Protein AF-A0A2S9IZY3-F1 (afdb_monomer_lite)

pLDDT: mean 89.62, std 10.2, range [42.38, 98.56]

Organism: NCBI:txid2100533

Secondary structure (DSSP, 8-state):
--EEEEEEEE-TTS-EEEEEEE---EESSSEETT---EEE-SSTTEEEEEEE-HHHHHHHHHHHHHHHHT-HHHHSTTS-HHHHHHHHHHHHHHHHHT----TTS-HHHHH--EEEEEEEEETTTTEEEEEEEEEETTTTEEEEEEPP-SSS-EEEEES-HHHHHHHHHHHHHHTT-TTS-SBSSHHHHHHHHHHHSTT-TTS-SSPEEEEEETTTEEEEEEEEESSTTSEEEETTEE--STT--SSEEE-TTT-PEET----SB-S---HHHHGGGHHHHHHHEETTTTEEPS---HHHHHHHHHHHHHHHHHHHHHHHHHHHHHHT--

Structure (mmCIF, N/CA/C/O backbone):
data_AF-A0A2S9IZY3-F1
#
_entry.id   AF-A0A2S9IZY3-F1
#
loop_
_atom_site.group_PDB
_atom_site.id
_atom_site.type_symbol
_atom_site.label_atom_id
_atom_site.label_alt_id
_atom_site.label_comp_id
_atom_site.label_asym_id
_atom_site.label_entity_id
_atom_site.label_seq_id
_atom_site.pdbx_PDB_ins_code
_atom_site.Cartn_x
_atom_site.Cartn_y
_atom_site.Cartn_z
_atom_site.occupancy
_atom_site.B_iso_or_equiv
_atom_site.auth_seq_id
_atom_site.auth_comp_id
_atom_site.auth_asym_id
_atom_site.auth_atom_id
_atom_site.pdbx_PDB_model_num
ATOM 1 N N . MET A 1 1 ? -1.214 -7.430 -15.611 1.00 64.62 1 MET A N 1
ATOM 2 C CA . MET A 1 1 ? -0.832 -6.076 -15.199 1.00 64.62 1 MET A CA 1
ATOM 3 C C . MET A 1 1 ? -1.760 -5.690 -14.048 1.00 64.62 1 MET A C 1
ATOM 5 O O . MET A 1 1 ? -2.218 -6.626 -13.407 1.00 64.62 1 MET A O 1
ATOM 9 N N . THR A 1 2 ? -1.856 -4.433 -13.620 1.00 86.00 2 THR A N 1
ATOM 10 C CA . THR A 1 2 ? -2.252 -4.088 -12.239 1.00 86.00 2 THR A CA 1
ATOM 11 C C . THR A 1 2 ? -2.799 -2.678 -12.144 1.00 86.00 2 THR A C 1
ATOM 13 O O . THR A 1 2 ? -2.474 -1.870 -13.001 1.00 86.00 2 THR A O 1
ATOM 16 N N . LEU A 1 3 ? -3.485 -2.346 -11.052 1.00 95.44 3 LEU A N 1
ATOM 17 C CA . LEU A 1 3 ? -3.639 -0.959 -10.622 1.00 95.44 3 LEU A CA 1
ATOM 18 C C . LEU A 1 3 ? -3.136 -0.793 -9.185 1.00 95.44 3 LEU A C 1
ATOM 20 O O . LEU A 1 3 ? -3.599 -1.469 -8.262 1.00 95.44 3 LEU A O 1
ATOM 24 N N . CYS A 1 4 ? -2.186 0.121 -8.989 1.00 97.19 4 CYS A N 1
ATOM 25 C CA . CYS A 1 4 ? -1.776 0.572 -7.661 1.00 97.19 4 CYS A CA 1
ATOM 26 C C . CYS A 1 4 ? -2.113 2.045 -7.485 1.00 97.19 4 CYS A C 1
ATOM 28 O O . CYS A 1 4 ? -2.022 2.837 -8.423 1.00 97.19 4 CYS A O 1
ATOM 30 N N . THR A 1 5 ? -2.427 2.422 -6.254 1.00 97.50 5 THR A N 1
ATOM 31 C CA . THR A 1 5 ? -2.714 3.801 -5.887 1.00 97.50 5 THR A CA 1
ATOM 32 C C . THR A 1 5 ? -2.085 4.161 -4.551 1.00 97.50 5 THR A C 1
ATOM 34 O O . THR A 1 5 ? -1.984 3.319 -3.654 1.00 97.50 5 THR A O 1
ATOM 37 N N . ALA A 1 6 ? -1.675 5.420 -4.417 1.00 97.12 6 ALA A N 1
ATOM 38 C CA . ALA A 1 6 ? -1.342 6.012 -3.133 1.00 97.12 6 ALA A CA 1
ATOM 39 C C . ALA A 1 6 ? -1.929 7.413 -3.010 1.00 97.12 6 ALA A C 1
ATOM 41 O O . ALA A 1 6 ? -1.975 8.160 -3.986 1.00 97.12 6 ALA A O 1
ATOM 42 N N . TRP A 1 7 ? -2.361 7.780 -1.808 1.00 95.19 7 TRP A N 1
ATOM 43 C CA . TRP A 1 7 ? -2.950 9.087 -1.531 1.00 95.19 7 TRP A CA 1
ATOM 44 C C . TRP A 1 7 ? -2.782 9.477 -0.065 1.00 95.19 7 TRP A C 1
ATOM 46 O O . TRP A 1 7 ? -2.558 8.626 0.798 1.00 95.19 7 TRP A O 1
ATOM 56 N N . ILE A 1 8 ? -2.899 10.772 0.221 1.00 92.44 8 ILE A N 1
ATOM 57 C CA . ILE A 1 8 ? -2.952 11.272 1.598 1.00 92.44 8 ILE A CA 1
ATOM 58 C C . ILE A 1 8 ? -4.411 11.520 1.956 1.00 92.44 8 ILE A C 1
ATOM 60 O O . ILE A 1 8 ? -5.141 12.190 1.220 1.00 92.44 8 ILE A O 1
ATOM 64 N N . ARG A 1 9 ? -4.816 11.009 3.117 1.00 89.88 9 ARG A N 1
ATOM 65 C CA . ARG A 1 9 ? -6.118 11.295 3.721 1.00 89.88 9 ARG A CA 1
ATOM 66 C C . ARG A 1 9 ? -5.962 11.866 5.118 1.00 89.88 9 ARG A C 1
ATOM 68 O O . ARG A 1 9 ? -4.929 11.688 5.758 1.00 89.88 9 ARG A O 1
ATOM 75 N N . LYS A 1 10 ? -7.032 12.481 5.619 1.00 86.38 10 LYS A N 1
ATOM 76 C CA . LYS A 1 10 ? -7.181 12.780 7.046 1.00 86.38 10 LYS A CA 1
ATOM 77 C C . LYS A 1 10 ? -7.915 11.640 7.740 1.00 86.38 10 LYS A C 1
ATOM 79 O O . LYS A 1 10 ? -8.943 11.160 7.261 1.00 86.38 10 LYS A O 1
ATOM 84 N N . ASN A 1 11 ? -7.388 11.188 8.869 1.00 81.88 11 ASN A N 1
ATOM 85 C CA . ASN A 1 11 ? -8.095 10.247 9.730 1.00 81.88 11 ASN A CA 1
ATOM 86 C C . ASN A 1 11 ? -9.148 10.971 10.592 1.00 81.88 11 ASN A C 1
ATOM 88 O O . ASN A 1 11 ? -9.257 12.198 10.578 1.00 81.88 11 ASN A O 1
ATOM 92 N N . ASN A 1 12 ? -9.905 10.212 11.388 1.00 72.44 12 ASN A N 1
ATOM 93 C CA . ASN A 1 12 ? -10.979 10.748 12.240 1.00 72.44 12 ASN A CA 1
ATOM 94 C C . ASN A 1 12 ? -10.490 11.742 13.313 1.00 72.44 12 ASN A C 1
ATOM 96 O O . ASN A 1 12 ? -11.300 12.440 13.916 1.00 72.44 12 ASN A O 1
ATOM 100 N N . TYR A 1 13 ? -9.178 11.817 13.551 1.00 75.06 13 TYR A N 1
ATOM 101 C CA . TYR A 1 13 ? -8.542 12.761 14.470 1.00 75.06 13 TYR A CA 1
ATOM 102 C C . TYR A 1 13 ? -7.950 13.985 13.745 1.00 75.06 13 TYR A C 1
ATOM 104 O O . TYR A 1 13 ? -7.278 14.803 14.368 1.00 75.06 13 TYR A O 1
ATOM 112 N N . GLY A 1 14 ? -8.172 14.115 12.432 1.00 78.38 14 GLY A N 1
ATOM 113 C CA . GLY A 1 14 ? -7.669 15.215 11.605 1.00 78.38 14 GLY A CA 1
ATOM 114 C C . GLY A 1 14 ? -6.183 15.120 11.242 1.00 78.38 14 GLY A C 1
ATOM 115 O O . GLY A 1 14 ? -5.653 16.054 10.631 1.00 78.38 14 GLY A O 1
ATOM 116 N N . LEU A 1 15 ? -5.522 14.012 11.600 1.00 85.69 15 LEU A N 1
ATOM 117 C CA . LEU A 1 15 ? -4.121 13.749 11.280 1.00 85.69 15 LEU A CA 1
ATOM 118 C C . LEU A 1 15 ? -4.003 13.142 9.886 1.00 85.69 15 LEU A C 1
ATOM 120 O O . LEU A 1 15 ? -4.829 12.314 9.494 1.00 85.69 15 LEU A O 1
ATOM 124 N N . ASP A 1 16 ? -2.960 13.541 9.170 1.00 89.81 16 ASP A N 1
ATOM 125 C CA . ASP A 1 16 ? -2.678 13.005 7.846 1.00 89.81 16 ASP A CA 1
ATOM 126 C C . ASP A 1 16 ? -2.123 11.580 7.964 1.00 89.81 16 ASP A C 1
ATOM 128 O O . ASP A 1 16 ? -1.301 11.293 8.834 1.00 89.81 16 ASP A O 1
ATOM 132 N N . GLU A 1 17 ? -2.547 10.698 7.067 1.00 93.19 17 GLU A N 1
ATOM 133 C CA . GLU A 1 17 ? -1.972 9.368 6.862 1.00 93.19 17 GLU A CA 1
ATOM 134 C C . GLU A 1 17 ? -1.789 9.123 5.360 1.00 93.19 17 GLU A C 1
ATOM 136 O O . GLU A 1 17 ? -2.623 9.528 4.544 1.00 93.19 17 GLU A O 1
ATOM 141 N N . LEU A 1 18 ? -0.686 8.472 4.994 1.00 95.44 18 LEU A N 1
ATOM 142 C CA . LEU A 1 18 ? -0.406 8.060 3.619 1.00 95.44 18 LEU A CA 1
ATOM 143 C C . LEU A 1 18 ? -0.901 6.630 3.424 1.00 95.44 18 LEU A C 1
ATOM 145 O O . LEU A 1 18 ? -0.508 5.737 4.167 1.00 95.44 18 LEU A O 1
ATOM 149 N N . VAL A 1 19 ? -1.752 6.407 2.432 1.00 97.19 19 VAL A N 1
ATOM 150 C CA . VAL A 1 19 ? -2.361 5.105 2.149 1.00 97.19 19 VAL A CA 1
ATOM 151 C C . VAL A 1 19 ? -1.827 4.568 0.831 1.00 97.19 19 VAL A C 1
ATOM 153 O O . VAL A 1 19 ? -1.667 5.331 -0.116 1.00 97.19 19 VAL A O 1
ATOM 156 N N . PHE A 1 20 ? -1.568 3.264 0.778 1.00 98.25 20 PHE A N 1
ATOM 157 C CA . PHE A 1 20 ? -1.235 2.511 -0.429 1.00 98.25 20 PHE A CA 1
ATOM 158 C C . PHE A 1 20 ? -2.233 1.374 -0.610 1.00 98.25 20 PHE A C 1
ATOM 160 O O . PHE A 1 20 ? -2.454 0.606 0.329 1.00 98.25 20 PHE A O 1
ATOM 167 N N . ALA A 1 21 ? -2.770 1.225 -1.819 1.00 98.25 21 ALA A N 1
ATOM 168 C CA . ALA A 1 21 ? -3.620 0.101 -2.187 1.00 98.25 21 ALA A CA 1
ATOM 169 C C . ALA A 1 21 ? -3.252 -0.471 -3.561 1.00 98.25 21 ALA A C 1
ATOM 171 O O . ALA A 1 21 ? -2.809 0.254 -4.451 1.00 98.25 21 ALA A O 1
ATOM 172 N N . THR A 1 22 ? -3.431 -1.778 -3.737 1.00 97.81 22 THR A N 1
ATOM 173 C CA . THR A 1 22 ? -3.212 -2.472 -5.015 1.00 97.81 22 THR A CA 1
ATOM 174 C C . THR A 1 22 ? -4.075 -3.725 -5.108 1.00 97.81 22 THR A C 1
ATOM 176 O O . THR A 1 22 ? -4.421 -4.320 -4.085 1.00 97.81 22 THR A O 1
ATOM 179 N N . ASP A 1 23 ? -4.438 -4.119 -6.325 1.00 96.25 23 ASP A N 1
ATOM 180 C CA . ASP A 1 23 ? -5.032 -5.426 -6.602 1.00 96.25 23 ASP A CA 1
ATOM 181 C C . ASP A 1 23 ? -4.017 -6.573 -6.346 1.00 96.25 23 ASP A C 1
ATOM 183 O O . ASP A 1 23 ? -2.843 -6.345 -6.039 1.00 96.25 23 ASP A O 1
ATOM 187 N N . SER A 1 24 ? -4.423 -7.839 -6.452 1.00 95.31 24 SER A N 1
ATOM 188 C CA . SER A 1 24 ? -3.529 -8.986 -6.191 1.00 95.31 24 SER A CA 1
ATOM 189 C C . SER A 1 24 ? -3.372 -9.959 -7.353 1.00 95.31 24 SER A C 1
ATOM 191 O O . SER A 1 24 ? -2.718 -10.991 -7.199 1.00 95.31 24 SER A O 1
ATOM 193 N N . CYS A 1 25 ? -3.915 -9.660 -8.531 1.00 93.25 25 CYS A N 1
ATOM 194 C CA . CYS A 1 25 ? -3.872 -10.572 -9.668 1.00 93.25 25 CYS A CA 1
ATOM 195 C C . CYS A 1 25 ? -2.569 -10.471 -10.467 1.00 93.25 25 CYS A C 1
ATOM 197 O O . CYS A 1 25 ? -2.318 -9.489 -11.157 1.00 93.25 25 CYS A O 1
ATOM 199 N N . LEU A 1 26 ? -1.729 -11.499 -10.441 1.00 90.19 26 LEU A N 1
ATOM 200 C CA . LEU A 1 26 ? -0.641 -11.627 -11.411 1.00 90.19 26 LEU A CA 1
ATOM 201 C C . LEU A 1 26 ? -1.199 -12.250 -12.685 1.00 90.19 26 LEU A C 1
ATOM 203 O O . LEU A 1 26 ? -1.890 -13.266 -12.626 1.00 90.19 26 LEU A O 1
ATOM 207 N N . SER A 1 27 ? -0.883 -11.650 -13.828 1.00 82.44 27 SER A N 1
ATOM 208 C CA . SER A 1 27 ? -1.279 -12.159 -15.138 1.00 82.44 27 SER A CA 1
ATOM 209 C C . SER A 1 27 ? -0.078 -12.191 -16.080 1.00 82.44 27 SER A C 1
ATOM 211 O O . SER A 1 27 ? 0.672 -11.218 -16.129 1.00 82.44 27 SER A O 1
ATOM 213 N N . GLY A 1 28 ? 0.083 -13.262 -16.855 1.00 73.69 28 GLY A N 1
ATOM 214 C CA . GLY A 1 28 ? 1.222 -13.414 -17.773 1.00 73.69 28 GLY A CA 1
ATOM 215 C C . GLY A 1 28 ? 1.238 -14.766 -18.481 1.00 73.69 28 GLY A C 1
ATOM 216 O O . GLY A 1 28 ? 2.192 -15.520 -18.348 1.00 73.69 28 GLY A O 1
ATOM 217 N N . GLY A 1 29 ? 0.138 -15.111 -19.159 1.00 77.94 29 GLY A N 1
ATOM 218 C CA . GLY A 1 29 ? -0.123 -16.453 -19.710 1.00 77.94 29 GLY A CA 1
ATOM 219 C C . GLY A 1 29 ? -0.949 -17.347 -18.777 1.00 77.94 29 GLY A C 1
ATOM 220 O O . GLY A 1 29 ? -1.693 -18.207 -19.238 1.00 77.94 29 GLY A O 1
ATOM 221 N N . GLU A 1 30 ? -0.908 -17.066 -17.477 1.00 83.44 30 GLU A N 1
ATOM 222 C CA . GLU A 1 30 ? -1.786 -17.616 -16.440 1.00 83.44 30 GLU A CA 1
ATOM 223 C C . GLU A 1 30 ? -2.332 -16.491 -15.548 1.00 83.44 30 GLU A C 1
ATOM 225 O O . GLU A 1 30 ? -1.918 -15.337 -15.696 1.00 83.44 30 GLU A O 1
ATOM 230 N N . ARG A 1 31 ? -3.279 -16.803 -14.650 1.00 86.88 31 ARG A N 1
ATOM 231 C CA . ARG A 1 31 ? -3.844 -15.844 -13.685 1.00 86.88 31 ARG A CA 1
ATOM 232 C C . ARG A 1 31 ? -3.694 -16.366 -12.263 1.00 86.88 31 ARG A C 1
ATOM 234 O O . ARG A 1 31 ? -4.134 -17.471 -11.954 1.00 86.88 31 ARG A O 1
ATOM 241 N N . TRP A 1 32 ? -3.121 -15.540 -11.395 1.00 88.69 32 TRP A N 1
ATOM 242 C CA . TRP A 1 32 ? -2.963 -15.836 -9.978 1.00 88.69 32 TRP A CA 1
ATOM 243 C C . TRP A 1 32 ? -3.494 -14.685 -9.128 1.00 88.69 32 TRP A C 1
ATOM 245 O O . TRP A 1 32 ? -2.852 -13.650 -9.001 1.00 88.69 32 TRP A O 1
ATOM 255 N N . HIS A 1 33 ? -4.644 -14.889 -8.486 1.00 88.25 33 HIS A N 1
ATOM 256 C CA . HIS A 1 33 ? -5.354 -13.865 -7.706 1.00 88.25 33 HIS A CA 1
ATOM 257 C C . HIS A 1 33 ? -4.732 -13.537 -6.333 1.00 88.25 33 HIS A C 1
ATOM 259 O O . HIS A 1 33 ? -5.380 -12.896 -5.512 1.00 88.25 33 HIS A O 1
ATOM 265 N N . SER A 1 34 ? -3.502 -13.973 -6.049 1.00 89.38 34 SER A N 1
ATOM 266 C CA . SER A 1 34 ? -2.889 -13.857 -4.714 1.00 89.38 34 SER A CA 1
ATOM 267 C C . SER A 1 34 ? -1.410 -13.460 -4.737 1.00 89.38 34 SER A C 1
ATOM 269 O O . SER A 1 34 ? -0.629 -13.861 -3.867 1.00 89.38 34 SER A O 1
ATOM 271 N N . GLY A 1 35 ? -1.009 -12.688 -5.745 1.00 92.06 35 GLY A N 1
ATOM 272 C CA . GLY A 1 35 ? 0.332 -12.128 -5.839 1.00 92.06 35 GLY A CA 1
ATOM 273 C C . GLY A 1 35 ? 0.496 -10.865 -5.012 1.00 92.06 35 GLY A C 1
ATOM 274 O O . GLY A 1 35 ? -0.271 -9.917 -5.147 1.00 92.06 35 GLY A O 1
ATOM 275 N N . VAL A 1 36 ? 1.543 -10.833 -4.192 1.00 94.88 36 VAL A N 1
ATOM 276 C CA . VAL A 1 36 ? 1.887 -9.662 -3.378 1.00 94.88 36 VAL A CA 1
ATOM 277 C C . VAL A 1 36 ? 2.512 -8.591 -4.266 1.00 94.88 36 VAL A C 1
ATOM 279 O O . VAL A 1 36 ? 3.444 -8.892 -5.012 1.00 94.88 36 VAL A O 1
ATOM 282 N N . LYS A 1 37 ? 2.009 -7.360 -4.181 1.00 96.00 37 LYS A N 1
ATOM 283 C CA . LYS A 1 37 ? 2.473 -6.213 -4.980 1.00 96.00 37 LYS A CA 1
ATOM 284 C C . LYS A 1 37 ? 2.794 -4.987 -4.134 1.00 96.00 37 LYS A C 1
ATOM 286 O O . LYS A 1 37 ? 3.437 -4.073 -4.636 1.00 96.00 37 LYS A O 1
ATOM 291 N N . LEU A 1 38 ? 2.390 -4.985 -2.862 1.00 97.75 38 LEU A N 1
ATOM 292 C CA . LEU A 1 38 ? 2.691 -3.953 -1.874 1.00 97.75 38 LEU A CA 1
ATOM 293 C C . LEU A 1 38 ? 3.644 -4.506 -0.813 1.00 97.75 38 LEU A C 1
ATOM 295 O O . LEU A 1 38 ? 3.384 -5.559 -0.229 1.00 97.75 38 LEU A O 1
ATOM 299 N N . PHE A 1 39 ? 4.731 -3.786 -0.554 1.00 97.56 39 PHE A N 1
ATOM 300 C CA . PHE A 1 39 ? 5.816 -4.232 0.311 1.00 97.56 39 PHE A CA 1
ATOM 301 C C . PHE A 1 39 ? 6.163 -3.184 1.358 1.00 97.56 39 PHE A C 1
ATOM 303 O O . PHE A 1 39 ? 6.315 -1.998 1.055 1.00 97.56 39 PHE A O 1
ATOM 310 N N . GLU A 1 40 ? 6.361 -3.667 2.581 1.00 94.69 40 GLU A N 1
ATOM 311 C CA . GLU A 1 40 ? 7.173 -2.976 3.572 1.00 94.69 40 GLU A CA 1
ATOM 312 C C . GLU A 1 40 ? 8.642 -3.225 3.236 1.00 94.69 40 GLU A C 1
ATOM 314 O O . GLU A 1 40 ? 9.042 -4.361 2.955 1.00 94.69 40 GLU A O 1
ATOM 319 N N . LEU A 1 41 ? 9.456 -2.174 3.269 1.00 95.31 41 LEU A N 1
ATOM 320 C CA . LEU A 1 41 ? 10.903 -2.351 3.261 1.00 95.31 41 LEU A CA 1
ATOM 321 C C . LEU A 1 41 ? 11.361 -2.792 4.667 1.00 95.31 41 LEU A C 1
ATOM 323 O O . LEU A 1 41 ? 10.585 -2.724 5.616 1.00 95.31 41 LEU A O 1
ATOM 327 N N . PRO A 1 42 ? 12.612 -3.242 4.865 1.00 94.94 42 PRO A N 1
ATOM 328 C CA . PRO A 1 42 ? 13.176 -3.515 6.198 1.00 94.94 42 PRO A CA 1
ATOM 329 C C . PRO A 1 42 ? 13.378 -2.266 7.082 1.00 94.94 42 PRO A C 1
ATOM 331 O O . PRO A 1 42 ? 14.365 -2.153 7.800 1.00 94.94 42 PRO A O 1
ATOM 334 N N . ARG A 1 43 ? 12.436 -1.326 7.010 1.00 91.50 43 ARG A N 1
ATOM 335 C CA . ARG A 1 43 ? 12.280 -0.079 7.751 1.00 91.50 43 ARG A CA 1
ATOM 336 C C . ARG A 1 43 ? 10.788 0.273 7.727 1.00 91.50 43 ARG A C 1
ATOM 338 O O . ARG A 1 43 ? 10.104 -0.000 6.746 1.00 91.50 43 ARG A O 1
ATOM 345 N N . ARG A 1 44 ? 10.266 0.845 8.811 1.00 88.25 44 ARG A N 1
ATOM 346 C CA . ARG A 1 44 ? 8.809 0.961 9.023 1.00 88.25 44 ARG A CA 1
ATOM 347 C C . ARG A 1 44 ? 8.181 2.248 8.498 1.00 88.25 44 ARG A C 1
ATOM 349 O O . ARG A 1 44 ? 6.987 2.436 8.660 1.00 88.25 44 ARG A O 1
ATOM 356 N N . ASP A 1 45 ? 8.947 3.154 7.918 1.00 93.00 45 ASP A N 1
ATOM 357 C CA . ASP A 1 45 ? 8.510 4.513 7.578 1.00 93.00 45 ASP A CA 1
ATOM 358 C C . ASP A 1 45 ? 8.259 4.736 6.083 1.00 93.00 45 ASP A C 1
ATOM 360 O O . ASP A 1 45 ? 7.946 5.856 5.667 1.00 93.00 45 ASP A O 1
ATOM 364 N N . CYS A 1 46 ? 8.355 3.677 5.277 1.00 95.62 46 CYS A N 1
ATOM 365 C CA . CYS A 1 46 ? 8.089 3.724 3.848 1.00 95.62 46 CYS A CA 1
ATOM 366 C C . CYS A 1 46 ? 7.496 2.417 3.307 1.00 95.62 46 CYS A C 1
ATOM 368 O O . CYS A 1 46 ? 7.609 1.343 3.900 1.00 95.62 46 CYS A O 1
ATOM 370 N N . LEU A 1 47 ? 6.849 2.540 2.154 1.00 97.88 47 LEU A N 1
ATOM 371 C CA . LEU A 1 47 ? 6.225 1.462 1.404 1.00 97.88 47 LEU A CA 1
ATOM 372 C C . LEU A 1 47 ? 6.643 1.562 -0.063 1.00 97.88 47 LEU A C 1
ATOM 374 O O . LEU A 1 47 ? 6.920 2.651 -0.576 1.00 97.88 47 LEU A O 1
ATOM 378 N N . ILE A 1 48 ? 6.654 0.418 -0.744 1.00 98.44 48 ILE A N 1
ATOM 379 C CA . ILE A 1 48 ? 6.820 0.348 -2.194 1.00 98.44 48 ILE A CA 1
ATOM 380 C C . ILE A 1 48 ? 5.796 -0.613 -2.794 1.00 98.44 48 ILE A C 1
ATOM 382 O O . ILE A 1 48 ? 5.557 -1.697 -2.260 1.00 98.44 48 ILE A O 1
ATOM 386 N N . CYS A 1 49 ? 5.200 -0.236 -3.918 1.00 98.06 49 CYS A N 1
ATOM 387 C CA . CYS A 1 49 ? 4.443 -1.147 -4.766 1.00 98.06 49 CYS A CA 1
ATOM 388 C C . CYS A 1 49 ? 4.883 -1.036 -6.225 1.00 98.06 49 CYS A C 1
ATOM 390 O O . CYS A 1 49 ? 5.645 -0.136 -6.586 1.00 98.06 49 CYS A O 1
ATOM 392 N N . PHE A 1 50 ? 4.448 -1.979 -7.057 1.00 97.50 50 PHE A N 1
ATOM 393 C CA . PHE A 1 50 ? 4.842 -2.038 -8.462 1.00 97.50 50 PHE A CA 1
ATOM 394 C C . PHE A 1 50 ? 3.669 -2.348 -9.383 1.00 97.50 50 PHE A C 1
ATOM 396 O O . PHE A 1 50 ? 2.705 -2.987 -8.967 1.00 97.50 50 PHE A O 1
ATOM 403 N N . ALA A 1 51 ? 3.811 -1.957 -10.646 1.00 95.69 51 ALA A N 1
ATOM 404 C CA . ALA A 1 51 ? 2.966 -2.359 -11.760 1.00 95.69 51 ALA A CA 1
ATOM 405 C C . ALA A 1 51 ? 3.842 -2.790 -12.948 1.00 95.69 51 ALA A C 1
ATOM 407 O O . ALA A 1 51 ? 4.952 -2.285 -13.100 1.00 95.69 51 ALA A O 1
ATOM 408 N N . GLY A 1 52 ? 3.359 -3.725 -13.770 1.00 92.88 52 GLY A N 1
ATOM 409 C CA . GLY A 1 52 ? 4.076 -4.229 -14.952 1.00 92.88 52 GLY A CA 1
ATOM 410 C C . GLY A 1 52 ? 4.670 -5.631 -14.786 1.00 92.88 52 GLY A C 1
ATOM 411 O O . GLY A 1 52 ? 4.115 -6.475 -14.073 1.00 92.88 52 GLY A O 1
ATOM 412 N N . GLU A 1 53 ? 5.773 -5.902 -15.486 1.00 91.81 53 GLU A N 1
ATOM 413 C CA . GLU A 1 53 ? 6.363 -7.241 -15.603 1.00 91.81 53 GLU A CA 1
ATOM 414 C C . GLU A 1 53 ? 6.940 -7.815 -14.296 1.00 91.81 53 GLU A C 1
ATOM 416 O O . GLU A 1 53 ? 7.967 -7.382 -13.766 1.00 91.81 53 GLU A O 1
ATOM 421 N N . THR A 1 54 ? 6.333 -8.903 -13.818 1.00 92.00 54 THR A N 1
ATOM 422 C CA . THR A 1 54 ? 6.716 -9.592 -12.572 1.00 92.00 54 THR A CA 1
ATOM 423 C C . THR A 1 54 ? 8.096 -10.249 -12.633 1.00 92.00 54 THR A C 1
ATOM 425 O O . THR A 1 54 ? 8.778 -10.365 -11.613 1.00 92.00 54 THR A O 1
ATOM 428 N N . THR A 1 55 ? 8.538 -10.641 -13.829 1.00 90.56 55 THR A N 1
ATOM 429 C CA . THR A 1 55 ? 9.875 -11.194 -14.114 1.00 90.56 55 THR A CA 1
ATOM 430 C C . THR A 1 55 ? 11.000 -10.201 -13.811 1.00 90.56 55 THR A C 1
ATOM 432 O O . THR A 1 55 ? 12.160 -10.604 -13.693 1.00 90.56 55 THR A O 1
ATOM 435 N N . ARG A 1 56 ? 10.674 -8.909 -13.681 1.00 93.12 56 ARG A N 1
ATOM 436 C CA . ARG A 1 56 ? 11.610 -7.820 -13.385 1.00 93.12 56 ARG A CA 1
ATOM 437 C C . ARG A 1 56 ? 11.355 -7.216 -12.020 1.00 93.12 56 ARG A C 1
ATOM 439 O O . ARG A 1 56 ? 12.285 -7.096 -11.222 1.00 93.12 56 ARG A O 1
ATOM 446 N N . THR A 1 57 ? 10.102 -6.897 -11.714 1.00 95.38 57 THR A N 1
ATOM 447 C CA . THR A 1 57 ? 9.759 -6.174 -10.487 1.00 95.38 57 THR A CA 1
ATOM 448 C C . THR A 1 57 ? 10.069 -6.973 -9.223 1.00 95.38 57 THR A C 1
ATOM 450 O O . THR A 1 57 ? 10.646 -6.414 -8.290 1.00 95.38 57 THR A O 1
ATOM 453 N N . TYR A 1 58 ? 9.786 -8.283 -9.189 1.00 95.50 58 TYR A N 1
ATOM 454 C CA . TYR A 1 58 ? 10.099 -9.115 -8.021 1.00 95.50 58 TYR A CA 1
ATOM 455 C C . TYR A 1 58 ? 11.609 -9.221 -7.756 1.00 95.50 58 TYR A C 1
ATOM 457 O O . TYR A 1 58 ? 12.011 -8.931 -6.628 1.00 95.50 58 TYR A O 1
ATOM 465 N N . PRO A 1 59 ? 12.476 -9.577 -8.731 1.00 96.69 59 PRO A N 1
ATOM 466 C CA . PRO A 1 59 ? 13.923 -9.548 -8.518 1.00 96.69 59 PRO A CA 1
ATOM 467 C C . PRO A 1 59 ? 14.450 -8.199 -8.023 1.00 96.69 59 PRO A C 1
ATOM 469 O O . PRO A 1 59 ? 15.283 -8.177 -7.116 1.00 96.69 59 PRO A O 1
ATOM 472 N N . LEU A 1 60 ? 13.961 -7.081 -8.571 1.00 98.19 60 LEU A N 1
ATOM 473 C CA . LEU A 1 60 ? 14.370 -5.740 -8.144 1.00 98.19 60 LEU A CA 1
ATOM 474 C C . LEU A 1 60 ? 13.983 -5.471 -6.682 1.00 98.19 60 LEU A C 1
ATOM 476 O O . LEU A 1 60 ? 14.842 -5.106 -5.878 1.00 98.19 60 LEU A O 1
ATOM 480 N N . ILE A 1 61 ? 12.729 -5.736 -6.303 1.00 98.19 61 ILE A N 1
ATOM 481 C CA . ILE A 1 61 ? 12.251 -5.564 -4.922 1.00 98.19 61 ILE A CA 1
ATOM 482 C C . ILE A 1 61 ? 12.998 -6.477 -3.951 1.00 98.19 61 ILE A C 1
ATOM 484 O O . ILE A 1 61 ? 13.385 -6.034 -2.874 1.00 98.19 61 ILE A O 1
ATOM 488 N N . LEU A 1 62 ? 13.243 -7.737 -4.313 1.00 97.94 62 LEU A N 1
ATOM 489 C CA . LEU A 1 62 ? 13.970 -8.671 -3.452 1.00 97.94 62 LEU A CA 1
ATOM 490 C C . LEU A 1 62 ? 15.421 -8.230 -3.226 1.00 97.94 62 LEU A C 1
ATOM 492 O O . LEU A 1 62 ? 15.909 -8.321 -2.099 1.00 97.94 62 LEU A O 1
ATOM 496 N N . ASN A 1 63 ? 16.091 -7.706 -4.260 1.00 98.06 63 ASN A N 1
ATOM 497 C CA . ASN A 1 63 ? 17.415 -7.106 -4.099 1.00 98.06 63 ASN A CA 1
ATOM 498 C C . ASN A 1 63 ? 17.356 -5.881 -3.181 1.00 98.06 63 ASN A C 1
ATOM 500 O O . ASN A 1 63 ? 18.175 -5.779 -2.277 1.00 98.06 63 ASN A O 1
ATOM 504 N N . LEU A 1 64 ? 16.366 -5.000 -3.347 1.00 98.25 64 LEU A N 1
ATOM 505 C CA . LEU A 1 64 ? 16.186 -3.832 -2.481 1.00 98.25 64 LEU A CA 1
ATOM 506 C C . LEU A 1 64 ? 15.956 -4.215 -1.015 1.00 98.25 64 LEU A C 1
ATOM 508 O O . LEU A 1 64 ? 16.623 -3.682 -0.130 1.00 98.25 64 LEU A O 1
ATOM 512 N N . ILE A 1 65 ? 15.047 -5.158 -0.756 1.00 97.81 65 ILE A N 1
ATOM 513 C CA . ILE A 1 65 ? 14.782 -5.679 0.589 1.00 97.81 65 ILE A CA 1
ATOM 514 C C . ILE A 1 65 ? 16.064 -6.273 1.174 1.00 97.81 65 ILE A C 1
ATOM 516 O O . ILE A 1 65 ? 16.405 -5.985 2.316 1.00 97.81 65 ILE A O 1
ATOM 520 N N . SER A 1 66 ? 16.804 -7.079 0.409 1.00 97.31 66 SER A N 1
ATOM 521 C CA . SER A 1 66 ? 18.070 -7.641 0.882 1.00 97.31 66 SER A CA 1
ATOM 522 C C . SER A 1 66 ? 19.079 -6.542 1.216 1.00 97.31 66 SER A C 1
ATOM 524 O O . SER A 1 66 ? 19.653 -6.553 2.300 1.00 97.31 66 SER A O 1
ATOM 526 N N . SER A 1 67 ? 19.262 -5.572 0.324 1.00 96.81 67 SER A N 1
ATOM 527 C CA . SER A 1 67 ? 20.194 -4.465 0.514 1.00 96.81 67 SER A CA 1
ATOM 528 C C . SER A 1 67 ? 19.898 -3.643 1.762 1.00 96.81 67 SER A C 1
ATOM 530 O O . SER A 1 67 ? 20.790 -3.446 2.576 1.00 96.81 67 SER A O 1
ATOM 532 N N . ILE A 1 68 ? 18.647 -3.210 1.951 1.00 96.75 68 ILE A N 1
ATOM 533 C CA . ILE A 1 68 ? 18.261 -2.414 3.125 1.00 96.75 68 ILE A CA 1
ATOM 534 C C . ILE A 1 68 ? 18.415 -3.242 4.400 1.00 96.75 68 ILE A C 1
ATOM 536 O O . ILE A 1 68 ? 18.895 -2.737 5.402 1.00 96.75 68 ILE A O 1
ATOM 540 N N . LYS A 1 69 ? 18.046 -4.529 4.378 1.00 95.81 69 LYS A N 1
ATOM 541 C CA . LYS A 1 69 ? 18.128 -5.396 5.562 1.00 95.81 69 LYS A CA 1
ATOM 542 C C . LYS A 1 69 ? 19.551 -5.528 6.119 1.00 95.81 69 LYS A C 1
ATOM 544 O O . LYS A 1 69 ? 19.698 -5.751 7.319 1.00 95.81 69 LYS A O 1
ATOM 549 N N . PHE A 1 70 ? 20.568 -5.458 5.261 1.00 93.88 70 PHE A N 1
ATOM 550 C CA . PHE A 1 70 ? 21.973 -5.653 5.633 1.00 93.88 70 PHE A CA 1
ATOM 551 C C . PHE A 1 70 ? 22.791 -4.354 5.664 1.00 93.88 70 PHE A C 1
ATOM 553 O O . PHE A 1 70 ? 24.003 -4.414 5.858 1.00 93.88 70 PHE A O 1
ATOM 560 N N . ASP A 1 71 ? 22.144 -3.201 5.504 1.00 95.94 71 ASP A N 1
ATOM 561 C CA . ASP A 1 71 ? 22.760 -1.880 5.576 1.00 95.94 71 ASP A CA 1
ATOM 562 C C . ASP A 1 71 ? 22.177 -1.122 6.780 1.00 95.94 71 ASP A C 1
ATOM 564 O O . ASP A 1 71 ? 20.982 -0.821 6.825 1.00 95.94 71 ASP A O 1
ATOM 568 N N . GLU A 1 72 ? 23.012 -0.865 7.792 1.00 94.00 72 GLU A N 1
ATOM 569 C CA . GLU A 1 72 ? 22.575 -0.249 9.053 1.00 94.00 72 GLU A CA 1
ATOM 570 C C . GLU A 1 72 ? 22.008 1.160 8.850 1.00 94.00 72 GLU A C 1
ATOM 572 O O . GLU A 1 72 ? 21.051 1.534 9.531 1.00 94.00 72 GLU A O 1
ATOM 577 N N . ASP A 1 73 ? 22.550 1.922 7.898 1.00 94.56 73 ASP A N 1
ATOM 578 C CA . ASP A 1 73 ? 22.110 3.285 7.623 1.00 94.56 73 ASP A CA 1
ATOM 579 C C . ASP A 1 73 ? 20.764 3.271 6.892 1.00 94.56 73 ASP A C 1
ATOM 581 O O . ASP A 1 73 ? 19.835 3.982 7.282 1.00 94.56 73 ASP A O 1
ATOM 585 N N . LEU A 1 74 ? 20.604 2.432 5.867 1.00 94.69 74 LEU A N 1
ATOM 586 C CA . LEU A 1 74 ? 19.355 2.341 5.107 1.00 94.69 74 LEU A CA 1
ATOM 587 C C . LEU A 1 74 ? 18.211 1.725 5.917 1.00 94.69 74 LEU A C 1
ATOM 589 O O . LEU A 1 74 ? 17.062 2.138 5.740 1.00 94.69 74 LEU A O 1
ATOM 593 N N . ALA A 1 75 ? 18.490 0.764 6.801 1.00 94.31 75 ALA A N 1
ATOM 594 C CA . ALA A 1 75 ? 17.487 0.186 7.700 1.00 94.31 75 ALA A CA 1
ATOM 595 C C . ALA A 1 75 ? 17.008 1.182 8.769 1.00 94.31 75 ALA A C 1
ATOM 597 O O . ALA A 1 75 ? 15.925 1.019 9.338 1.00 94.31 75 ALA A O 1
ATOM 598 N N . ASN A 1 76 ? 17.804 2.213 9.062 1.00 91.88 76 ASN A N 1
ATOM 599 C CA . ASN A 1 76 ? 17.520 3.175 10.112 1.00 91.88 76 ASN A CA 1
ATOM 600 C C . ASN A 1 76 ? 16.549 4.276 9.628 1.00 91.88 76 ASN A C 1
ATOM 602 O O . ASN A 1 76 ? 16.876 5.015 8.696 1.00 91.88 76 ASN A O 1
ATOM 606 N N . PRO A 1 77 ? 15.393 4.482 10.296 1.00 87.06 77 PRO A N 1
ATOM 607 C CA . PRO A 1 77 ? 14.467 5.576 9.977 1.00 87.06 77 PRO A CA 1
ATOM 608 C C . PRO A 1 77 ? 15.055 6.993 10.130 1.00 87.06 77 PRO A C 1
ATOM 610 O O . PRO A 1 77 ? 14.454 7.960 9.670 1.00 87.06 77 PRO A O 1
ATOM 613 N N . HIS A 1 78 ? 16.231 7.146 10.753 1.00 89.12 78 HIS A N 1
ATOM 614 C CA . HIS A 1 78 ? 16.965 8.418 10.754 1.00 89.12 78 HIS A CA 1
ATOM 615 C C . HIS A 1 78 ? 17.535 8.779 9.376 1.00 89.12 78 HIS A C 1
ATOM 617 O O . HIS A 1 78 ? 17.761 9.956 9.109 1.00 89.12 78 HIS A O 1
ATOM 623 N N . THR A 1 79 ? 17.740 7.812 8.482 1.00 94.06 79 THR A N 1
ATOM 624 C CA . THR A 1 79 ? 18.064 8.093 7.079 1.00 94.06 79 THR A CA 1
ATOM 625 C C . THR A 1 79 ? 16.791 8.537 6.380 1.00 94.06 79 THR A C 1
ATOM 627 O O . THR A 1 79 ? 15.808 7.799 6.383 1.00 94.06 79 THR A O 1
ATOM 630 N N . ASP A 1 80 ? 16.762 9.750 5.827 1.00 95.25 80 ASP A N 1
ATOM 631 C CA . ASP A 1 80 ? 15.532 10.293 5.243 1.00 95.25 80 ASP A CA 1
ATOM 632 C C . ASP A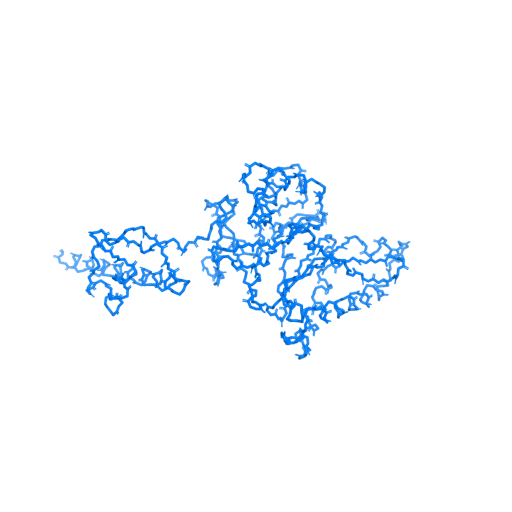 1 80 ? 15.116 9.493 4.006 1.00 95.25 80 ASP A C 1
ATOM 634 O O . ASP A 1 80 ? 15.952 9.003 3.245 1.00 95.25 80 ASP A O 1
ATOM 638 N N . ILE A 1 81 ? 13.811 9.386 3.772 1.00 95.19 81 ILE A N 1
ATOM 639 C CA . ILE A 1 81 ? 13.261 8.661 2.624 1.00 95.19 81 ILE A CA 1
ATOM 640 C C . ILE A 1 81 ? 13.775 9.182 1.275 1.00 95.19 81 ILE A C 1
ATOM 642 O O . ILE A 1 81 ? 13.799 8.417 0.315 1.00 95.19 81 ILE A O 1
ATOM 646 N N . THR A 1 82 ? 14.221 10.443 1.174 1.00 95.94 82 THR A N 1
ATOM 647 C CA . THR A 1 82 ? 14.852 10.953 -0.054 1.00 95.94 82 THR A CA 1
ATOM 648 C C . THR A 1 82 ? 16.212 10.316 -0.318 1.00 95.94 82 THR A C 1
ATOM 650 O O . THR A 1 82 ? 16.592 10.145 -1.471 1.00 95.94 82 THR A O 1
ATOM 653 N N . ASP A 1 83 ? 16.943 9.957 0.738 1.00 96.75 83 ASP A N 1
ATOM 654 C CA . ASP A 1 83 ? 18.240 9.285 0.624 1.00 96.75 83 ASP A CA 1
ATOM 655 C C . ASP A 1 83 ? 18.024 7.805 0.253 1.00 96.75 83 ASP A C 1
ATOM 657 O O . ASP A 1 83 ? 18.737 7.245 -0.579 1.00 96.75 83 ASP A O 1
ATOM 661 N N . VAL A 1 84 ? 16.963 7.188 0.791 1.00 97.00 84 VAL A N 1
ATOM 662 C CA . VAL A 1 84 ? 16.514 5.846 0.379 1.00 97.00 84 VAL A CA 1
ATOM 663 C C . VAL A 1 84 ? 16.075 5.837 -1.084 1.00 97.00 84 VAL A C 1
ATOM 665 O O . VAL A 1 84 ? 16.400 4.904 -1.810 1.00 97.00 84 VAL A O 1
ATOM 668 N N . LEU A 1 85 ? 15.368 6.874 -1.539 1.00 98.06 85 LEU A N 1
ATOM 669 C CA . LEU A 1 85 ? 14.971 7.026 -2.938 1.00 98.06 85 LEU A CA 1
ATOM 670 C C . LEU A 1 85 ? 16.187 7.053 -3.875 1.00 98.06 85 LEU A C 1
ATOM 672 O O . LEU A 1 85 ? 16.175 6.343 -4.878 1.00 98.06 85 LEU A O 1
ATOM 676 N N . ASP A 1 86 ? 17.231 7.824 -3.544 1.00 98.00 86 ASP A N 1
ATOM 677 C CA . ASP A 1 86 ? 18.492 7.846 -4.309 1.00 98.00 86 ASP A CA 1
ATOM 678 C C . ASP A 1 86 ? 19.150 6.460 -4.357 1.00 98.00 86 ASP A C 1
ATOM 680 O O . ASP A 1 86 ? 19.635 6.009 -5.397 1.00 98.00 86 ASP A O 1
ATOM 684 N N . TYR A 1 87 ? 19.116 5.735 -3.237 1.00 98.19 87 TYR A N 1
ATOM 685 C CA . TYR A 1 87 ? 19.605 4.364 -3.203 1.00 98.19 87 TYR A CA 1
ATOM 686 C C . TYR A 1 87 ? 18.796 3.434 -4.122 1.00 98.19 87 TYR A C 1
ATOM 688 O O . TYR A 1 87 ? 19.388 2.676 -4.894 1.00 98.19 87 TYR A O 1
ATOM 696 N N . ILE A 1 88 ? 17.459 3.505 -4.074 1.00 98.38 88 ILE A N 1
ATOM 697 C CA . ILE A 1 88 ? 16.556 2.690 -4.902 1.00 98.38 88 ILE A CA 1
ATOM 698 C C . ILE A 1 88 ? 16.848 2.911 -6.387 1.00 98.38 88 ILE A C 1
ATOM 700 O O . ILE A 1 88 ? 17.057 1.941 -7.119 1.00 98.38 88 ILE A O 1
ATOM 704 N N . THR A 1 89 ? 16.894 4.167 -6.838 1.00 98.50 89 THR A N 1
ATOM 705 C CA . THR A 1 89 ? 17.099 4.494 -8.257 1.00 98.50 89 THR A CA 1
ATOM 706 C C . THR A 1 89 ? 18.456 4.000 -8.748 1.00 98.50 89 THR A C 1
ATOM 708 O O . THR A 1 89 ? 18.536 3.382 -9.812 1.00 98.50 89 THR A O 1
ATOM 711 N N . ARG A 1 90 ? 19.522 4.167 -7.957 1.00 98.50 90 ARG A N 1
ATOM 712 C CA . ARG A 1 90 ? 20.863 3.654 -8.284 1.00 98.50 90 ARG A CA 1
ATOM 713 C C . ARG A 1 90 ? 20.928 2.132 -8.315 1.00 98.50 90 ARG A C 1
ATOM 715 O O . ARG A 1 90 ? 21.518 1.571 -9.243 1.00 98.50 90 ARG A O 1
ATOM 722 N N . LEU A 1 91 ? 20.343 1.461 -7.320 1.00 98.56 91 LEU A N 1
ATOM 723 C CA . LEU A 1 91 ? 20.316 0.001 -7.250 1.00 98.56 91 LEU A CA 1
ATOM 724 C C . LEU A 1 91 ? 19.583 -0.573 -8.463 1.00 98.56 91 LEU A C 1
ATOM 726 O O . LEU A 1 91 ? 20.134 -1.417 -9.168 1.00 98.56 91 LEU A O 1
ATOM 730 N N . PHE A 1 92 ? 18.372 -0.089 -8.739 1.00 98.50 92 PHE A N 1
ATOM 731 C CA . PHE A 1 92 ? 17.571 -0.581 -9.858 1.00 98.50 92 PHE A CA 1
ATOM 732 C C . PHE A 1 92 ? 18.248 -0.303 -11.200 1.00 98.50 92 PHE A C 1
ATOM 734 O O . PHE A 1 92 ? 18.308 -1.197 -12.041 1.00 98.50 92 PHE A O 1
ATOM 741 N N . THR A 1 93 ? 18.850 0.879 -11.371 1.00 98.44 93 THR A N 1
ATOM 742 C CA . THR A 1 93 ? 19.629 1.216 -12.575 1.00 98.44 93 THR A CA 1
ATOM 743 C C . THR A 1 93 ? 20.773 0.232 -12.782 1.00 98.44 93 THR A C 1
ATOM 745 O O . THR A 1 93 ? 20.928 -0.330 -13.864 1.00 98.44 93 THR A O 1
ATOM 748 N N . THR A 1 94 ? 21.542 -0.033 -11.726 1.00 98.31 94 THR A N 1
ATOM 749 C CA . THR A 1 94 ? 22.679 -0.960 -11.781 1.00 98.31 94 THR A CA 1
ATOM 750 C C . THR A 1 94 ? 22.228 -2.369 -12.164 1.00 98.31 94 THR A C 1
ATOM 752 O O . THR A 1 94 ? 22.828 -2.994 -13.038 1.00 98.31 94 THR A O 1
ATOM 755 N N . LEU A 1 95 ? 21.154 -2.864 -11.541 1.00 97.56 95 LEU A N 1
ATOM 756 C CA . LEU A 1 95 ? 20.625 -4.201 -11.804 1.00 97.56 95 LEU A CA 1
ATOM 757 C C . LEU A 1 95 ? 20.092 -4.327 -13.236 1.00 97.56 95 LEU A C 1
ATOM 759 O O . LEU A 1 95 ? 20.468 -5.265 -13.937 1.00 97.56 95 LEU A O 1
ATOM 763 N N . CYS A 1 96 ? 19.284 -3.377 -13.707 1.00 96.19 96 CYS A N 1
ATOM 764 C CA . CYS A 1 96 ? 18.731 -3.419 -15.061 1.00 96.19 96 CYS A CA 1
ATOM 765 C C . CYS A 1 96 ? 19.813 -3.283 -16.139 1.00 96.19 96 CYS A C 1
ATOM 767 O O . CYS A 1 96 ? 19.829 -4.069 -17.085 1.00 96.19 96 CYS A O 1
ATOM 769 N N . ASN A 1 97 ? 20.788 -2.387 -15.964 1.00 96.12 97 ASN A N 1
ATOM 770 C CA . ASN A 1 97 ? 21.876 -2.209 -16.937 1.00 96.12 97 ASN A CA 1
ATOM 771 C C . ASN A 1 97 ? 22.845 -3.412 -16.972 1.00 96.12 97 ASN A C 1
ATOM 773 O O . ASN A 1 97 ? 23.613 -3.587 -17.927 1.00 96.12 97 ASN A O 1
ATOM 777 N N . SER A 1 98 ? 22.802 -4.274 -15.948 1.00 95.56 98 SER A N 1
ATOM 778 C CA . SER A 1 98 ? 23.572 -5.520 -15.896 1.00 95.56 98 SER A CA 1
ATOM 779 C C . SER A 1 98 ? 22.953 -6.678 -16.689 1.00 95.56 98 SER A C 1
ATOM 781 O O . SER A 1 98 ? 23.635 -7.679 -16.905 1.00 95.56 98 SER A O 1
ATOM 783 N N . ILE A 1 99 ? 21.704 -6.558 -17.160 1.00 93.38 99 ILE A N 1
ATOM 784 C CA . ILE A 1 99 ? 21.032 -7.608 -17.939 1.00 93.38 99 ILE A CA 1
ATOM 785 C C . ILE A 1 99 ? 21.798 -7.841 -19.254 1.00 93.38 99 ILE A C 1
ATOM 787 O O . ILE A 1 99 ? 22.181 -6.899 -19.952 1.00 93.38 99 ILE A O 1
ATOM 791 N N . LYS A 1 100 ? 22.041 -9.115 -19.585 1.00 93.06 100 LYS A N 1
ATOM 792 C CA . LYS A 1 100 ? 22.719 -9.593 -20.806 1.00 93.06 100 LYS A CA 1
ATOM 793 C C . LYS A 1 100 ? 22.007 -10.838 -21.344 1.00 93.06 100 LYS A C 1
ATOM 795 O O . LYS A 1 100 ? 21.168 -11.412 -20.656 1.00 93.06 100 LYS A O 1
ATOM 800 N N . GLY A 1 101 ? 22.378 -11.277 -22.549 1.00 92.44 101 GLY A N 1
ATOM 801 C CA . GLY A 1 101 ? 21.877 -12.530 -23.133 1.00 92.44 101 GLY A CA 1
ATOM 802 C C . GLY A 1 101 ? 20.455 -12.436 -23.684 1.00 92.44 101 GLY A C 1
ATOM 803 O O . GLY A 1 101 ? 19.757 -13.440 -23.747 1.00 92.44 101 GLY A O 1
ATOM 804 N N . TYR A 1 102 ? 20.030 -11.232 -24.059 1.00 90.56 102 TYR A N 1
ATOM 805 C CA . TYR A 1 102 ? 18.719 -10.964 -24.634 1.00 90.56 102 TYR A CA 1
ATOM 806 C C . TYR A 1 102 ? 18.735 -10.923 -26.166 1.00 90.56 102 TYR A C 1
ATOM 808 O O . TYR A 1 102 ? 17.751 -10.554 -26.771 1.00 90.56 102 TYR A O 1
ATOM 816 N N . GLU A 1 103 ? 19.815 -11.284 -26.847 1.00 91.56 103 GLU A N 1
ATOM 817 C CA . GLU A 1 103 ? 19.783 -11.317 -28.312 1.00 91.56 103 GLU A CA 1
ATOM 818 C C . GLU A 1 103 ? 18.859 -12.450 -28.812 1.00 91.56 103 GLU A C 1
ATOM 820 O O . GLU A 1 103 ? 18.854 -13.536 -28.222 1.00 91.56 103 GLU A O 1
ATOM 825 N N . PRO A 1 104 ? 18.076 -12.238 -29.891 1.00 91.81 104 PRO A N 1
ATOM 826 C CA . PRO A 1 104 ? 18.135 -11.109 -30.829 1.00 91.81 104 PRO A CA 1
ATOM 827 C C . PRO A 1 104 ? 17.198 -9.922 -30.514 1.00 91.81 104 PRO A C 1
ATOM 829 O O . PRO A 1 104 ? 17.132 -9.003 -31.327 1.00 91.81 104 PRO A O 1
ATOM 832 N N . GLN A 1 105 ? 16.450 -9.933 -29.403 1.00 92.38 105 GLN A N 1
ATOM 833 C CA . GLN A 1 105 ? 15.557 -8.819 -29.030 1.00 92.38 105 GLN A CA 1
ATOM 834 C C . GLN A 1 105 ? 16.362 -7.588 -28.571 1.00 92.38 105 GLN A C 1
ATOM 836 O O . GLN A 1 105 ? 17.543 -7.696 -28.231 1.00 92.38 105 GLN A O 1
ATOM 841 N N . SER A 1 106 ? 15.747 -6.402 -28.594 1.00 92.81 106 SER A N 1
ATOM 842 C CA . SER A 1 106 ? 16.394 -5.184 -28.096 1.00 92.81 106 SER A CA 1
ATOM 843 C C . SER A 1 106 ? 16.468 -5.182 -26.562 1.00 92.81 106 SER A C 1
ATOM 845 O O . SER A 1 106 ? 15.784 -5.959 -25.895 1.00 92.81 106 SER A O 1
ATOM 847 N N . PHE A 1 107 ? 17.294 -4.307 -25.976 1.00 92.56 107 PHE A N 1
ATOM 848 C CA . PHE A 1 107 ? 17.314 -4.140 -24.517 1.00 92.56 107 PHE A CA 1
ATOM 849 C C . PHE A 1 107 ? 15.971 -3.634 -23.978 1.00 92.56 107 PHE A C 1
ATOM 851 O O . PHE A 1 107 ? 15.562 -4.067 -22.909 1.00 92.56 107 PHE A O 1
ATOM 858 N N . GLU A 1 108 ? 15.287 -2.756 -24.714 1.00 93.06 108 GLU A N 1
ATOM 859 C CA . GLU A 1 108 ? 13.968 -2.229 -24.350 1.00 93.06 108 GLU A CA 1
ATOM 860 C C . GLU A 1 108 ? 12.928 -3.352 -24.274 1.00 93.06 108 GLU A C 1
ATOM 862 O O . GLU A 1 108 ? 12.317 -3.547 -23.226 1.00 93.06 108 GLU A O 1
ATOM 867 N N . ASP A 1 109 ? 12.851 -4.192 -25.310 1.00 91.06 109 ASP A N 1
ATOM 868 C CA . ASP A 1 109 ? 11.968 -5.367 -25.315 1.00 91.06 109 ASP A CA 1
ATOM 869 C C . ASP A 1 109 ? 12.330 -6.363 -24.202 1.00 91.06 109 ASP A C 1
ATOM 871 O O . ASP A 1 109 ? 11.469 -6.994 -23.597 1.00 91.06 109 ASP A O 1
ATOM 875 N N . ALA A 1 110 ? 13.628 -6.531 -23.930 1.00 91.25 110 ALA A N 1
ATOM 876 C CA . ALA A 1 110 ? 14.108 -7.455 -22.911 1.00 91.25 110 ALA A CA 1
ATOM 877 C C . ALA A 1 110 ? 13.869 -6.958 -21.484 1.00 91.25 110 ALA A C 1
ATOM 879 O O . ALA A 1 110 ? 13.731 -7.770 -20.561 1.00 91.25 110 ALA A O 1
ATOM 880 N N . LEU A 1 111 ? 13.919 -5.643 -21.284 1.00 93.12 111 LEU A N 1
ATOM 881 C CA . LEU A 1 111 ? 13.645 -5.015 -20.007 1.00 93.12 111 LEU A CA 1
ATOM 882 C C . LEU A 1 111 ? 12.152 -5.098 -19.703 1.00 93.12 111 LEU A C 1
ATOM 884 O O . LEU A 1 111 ? 11.824 -5.426 -18.569 1.00 93.12 111 LEU A O 1
ATOM 888 N N . GLY A 1 112 ? 11.300 -4.879 -20.704 1.00 92.00 112 GLY A N 1
ATOM 889 C CA . GLY A 1 112 ? 9.853 -4.848 -20.540 1.00 92.00 112 GLY A CA 1
ATOM 890 C C . GLY A 1 112 ? 9.366 -3.555 -19.886 1.00 92.00 112 GLY A C 1
ATOM 891 O O . GLY A 1 112 ? 10.159 -2.688 -19.511 1.00 92.00 112 GLY A O 1
ATOM 892 N N . ASP A 1 113 ? 8.047 -3.436 -19.735 1.00 91.56 113 ASP A N 1
ATOM 893 C CA . ASP A 1 113 ? 7.412 -2.254 -19.147 1.00 91.56 113 ASP A CA 1
ATOM 894 C C . ASP A 1 113 ? 6.998 -2.508 -17.693 1.00 91.56 113 ASP A C 1
ATOM 896 O O . ASP A 1 113 ? 6.284 -3.465 -17.362 1.00 91.56 113 ASP A O 1
ATOM 900 N N . PHE A 1 114 ? 7.494 -1.655 -16.801 1.00 95.44 114 PHE A N 1
ATOM 901 C CA . PHE A 1 114 ? 7.146 -1.664 -15.392 1.00 95.44 114 PHE A CA 1
ATOM 902 C C . PHE A 1 114 ? 7.499 -0.346 -14.712 1.00 95.44 114 PHE A C 1
ATOM 904 O O . PHE A 1 114 ? 8.405 0.395 -15.097 1.00 95.44 114 PHE A O 1
ATOM 911 N N . GLU A 1 115 ? 6.800 -0.086 -13.619 1.00 96.88 115 GLU A N 1
ATOM 912 C CA . GLU A 1 115 ? 7.004 1.089 -12.791 1.00 96.88 115 GLU A CA 1
ATOM 913 C C . GLU A 1 115 ? 6.797 0.758 -11.314 1.00 96.88 115 GLU A C 1
ATOM 915 O O . GLU A 1 115 ? 6.121 -0.209 -10.948 1.00 96.88 115 GLU A O 1
ATOM 920 N N . PHE A 1 116 ? 7.378 1.586 -10.453 1.00 98.38 116 PHE A N 1
ATOM 921 C CA . PHE A 1 116 ? 7.186 1.499 -9.010 1.00 98.38 116 PHE A CA 1
ATOM 922 C C . PHE A 1 116 ? 6.551 2.768 -8.475 1.00 98.38 116 PHE A C 1
ATOM 924 O O . PHE A 1 116 ? 6.756 3.859 -9.004 1.00 98.38 116 PHE A O 1
ATOM 931 N N . MET A 1 117 ? 5.843 2.628 -7.365 1.00 97.94 117 MET A N 1
ATOM 932 C CA . MET A 1 117 ? 5.432 3.742 -6.534 1.00 97.94 117 MET A CA 1
ATOM 933 C C . MET A 1 117 ? 6.049 3.548 -5.158 1.00 97.94 117 MET A C 1
ATOM 935 O O . MET A 1 117 ? 5.812 2.539 -4.497 1.00 97.94 117 MET A O 1
ATOM 939 N N . PHE A 1 118 ? 6.870 4.506 -4.747 1.00 98.31 118 PHE A N 1
ATOM 940 C CA . PHE A 1 118 ? 7.575 4.500 -3.472 1.00 98.31 118 PHE A CA 1
ATOM 941 C C . PHE A 1 118 ? 7.161 5.720 -2.667 1.00 98.31 118 PHE A C 1
ATOM 943 O O . PHE A 1 118 ? 7.113 6.823 -3.207 1.00 98.31 118 PHE A O 1
ATOM 950 N N . GLY A 1 119 ? 6.892 5.552 -1.378 1.00 96.31 119 GLY A N 1
ATOM 951 C CA . GLY A 1 119 ? 6.523 6.678 -0.534 1.00 96.31 119 GLY A CA 1
ATOM 952 C C . GLY A 1 119 ? 6.686 6.419 0.949 1.00 96.31 119 GLY A C 1
ATOM 953 O O . GLY A 1 119 ? 6.783 5.279 1.392 1.00 96.31 119 GLY A O 1
ATOM 954 N N . GLY A 1 120 ? 6.726 7.497 1.724 1.00 95.44 120 GLY A N 1
ATOM 955 C CA . GLY A 1 120 ? 6.982 7.443 3.158 1.00 95.44 120 GLY A CA 1
ATOM 956 C C . GLY A 1 120 ? 6.913 8.805 3.832 1.00 95.44 120 GLY A C 1
ATOM 957 O O . GLY A 1 120 ? 6.510 9.797 3.217 1.00 95.44 120 GLY A O 1
ATOM 958 N N . TRP A 1 121 ? 7.334 8.857 5.095 1.00 93.94 121 TRP A N 1
ATOM 959 C CA . TRP A 1 121 ? 7.465 10.100 5.860 1.00 93.94 121 TRP A CA 1
ATOM 960 C C . TRP A 1 121 ? 8.881 10.687 5.753 1.00 93.94 121 TRP A C 1
ATOM 962 O O . TRP A 1 121 ? 9.853 10.049 6.146 1.00 93.94 121 TRP A O 1
ATOM 972 N N . SER A 1 122 ? 9.016 11.918 5.251 1.00 93.12 122 SER A N 1
ATOM 973 C CA . SER A 1 122 ? 10.287 12.652 5.274 1.00 93.12 122 SER A CA 1
ATOM 974 C C . SER A 1 122 ? 10.357 13.504 6.530 1.00 93.12 122 SER A C 1
ATOM 976 O O . SER A 1 122 ? 9.623 14.486 6.669 1.00 93.12 122 SER A O 1
ATOM 978 N N . TRP A 1 123 ? 11.281 13.178 7.430 1.00 90.56 123 TRP A N 1
ATOM 979 C CA . TRP A 1 123 ? 11.548 14.006 8.602 1.00 90.56 123 TRP A CA 1
ATOM 980 C C . TRP A 1 123 ? 12.279 15.303 8.219 1.00 90.56 123 TRP A C 1
ATOM 982 O O . TRP A 1 123 ? 12.049 16.327 8.859 1.00 90.56 123 TRP A O 1
ATOM 992 N N . LYS A 1 124 ? 13.081 15.317 7.136 1.00 91.81 124 LYS A N 1
ATOM 993 C CA . LYS A 1 124 ? 13.731 16.543 6.621 1.00 91.81 124 LYS A CA 1
ATOM 994 C C . LYS A 1 124 ? 12.715 17.560 6.108 1.00 91.81 124 LYS A C 1
ATOM 996 O O . LYS A 1 124 ? 12.938 18.766 6.213 1.00 91.81 124 LYS A O 1
ATOM 1001 N N . LYS A 1 125 ? 11.629 17.085 5.491 1.00 90.19 125 LYS A N 1
ATOM 1002 C CA . LYS A 1 125 ? 10.563 17.924 4.916 1.00 90.19 125 LYS A CA 1
ATOM 1003 C C . LYS A 1 125 ? 9.313 18.007 5.793 1.00 90.19 125 LYS A C 1
ATOM 1005 O O . LYS A 1 125 ? 8.408 18.755 5.443 1.00 90.19 125 LYS A O 1
ATOM 1010 N N . ASN A 1 126 ? 9.288 17.282 6.911 1.00 89.56 126 ASN A N 1
ATOM 1011 C CA . ASN A 1 126 ? 8.168 17.179 7.844 1.00 89.56 126 ASN A CA 1
ATOM 1012 C C . ASN A 1 126 ? 6.830 16.876 7.145 1.00 89.56 126 ASN A C 1
ATOM 1014 O O . ASN A 1 126 ? 5.850 17.601 7.314 1.00 89.56 126 ASN A O 1
ATOM 1018 N N . GLY A 1 127 ? 6.809 15.833 6.316 1.00 91.06 127 GLY A N 1
ATOM 1019 C CA . GLY A 1 127 ? 5.621 15.480 5.546 1.00 91.06 127 GLY A CA 1
ATOM 1020 C C . GLY A 1 127 ? 5.774 14.196 4.744 1.00 91.06 127 GLY A C 1
ATOM 1021 O O . GLY A 1 127 ? 6.882 13.694 4.539 1.00 91.06 127 GLY A O 1
ATOM 1022 N N . PHE A 1 128 ? 4.645 13.679 4.267 1.00 93.62 128 PHE A N 1
ATOM 1023 C CA . PHE A 1 128 ? 4.621 12.534 3.366 1.00 93.62 128 PHE A CA 1
ATOM 1024 C C . PHE A 1 128 ? 5.139 12.902 1.979 1.00 93.62 128 PHE A C 1
ATOM 1026 O O . PHE A 1 128 ? 4.913 14.007 1.490 1.00 93.62 128 PHE A O 1
ATOM 1033 N N . LYS A 1 129 ? 5.824 11.958 1.336 1.00 94.25 129 LYS A N 1
ATOM 1034 C CA . LYS A 1 129 ? 6.287 12.078 -0.047 1.00 94.25 129 LYS A CA 1
ATOM 1035 C C . LYS A 1 129 ? 6.055 10.764 -0.775 1.00 94.25 129 LYS A C 1
ATOM 1037 O O . LYS A 1 129 ? 6.227 9.698 -0.185 1.00 94.25 129 LYS A O 1
ATOM 1042 N N . VAL A 1 130 ? 5.683 10.851 -2.049 1.00 96.12 130 VAL A N 1
ATOM 1043 C CA . VAL A 1 130 ? 5.516 9.695 -2.936 1.00 96.12 130 VAL A CA 1
ATOM 1044 C C . VAL A 1 130 ? 6.120 10.019 -4.296 1.00 96.12 130 VAL A C 1
ATOM 1046 O O . VAL A 1 130 ? 5.973 11.132 -4.806 1.00 96.12 130 VAL A O 1
ATOM 1049 N N . TRP A 1 131 ? 6.791 9.036 -4.881 1.00 97.50 131 TRP A N 1
ATOM 1050 C CA . TRP A 1 131 ? 7.410 9.100 -6.195 1.00 97.50 131 TRP A CA 1
ATOM 1051 C C . TRP A 1 131 ? 6.954 7.922 -7.046 1.00 97.50 131 TRP A C 1
ATOM 1053 O O . TRP A 1 131 ? 6.931 6.782 -6.576 1.00 97.50 131 TRP A O 1
ATOM 1063 N N . LYS A 1 132 ? 6.652 8.196 -8.315 1.00 97.62 132 LYS A N 1
ATOM 1064 C CA . LYS A 1 132 ? 6.663 7.179 -9.368 1.00 97.62 132 LYS A CA 1
ATOM 1065 C C . LYS A 1 132 ? 8.110 6.984 -9.811 1.00 97.62 132 LYS A C 1
ATOM 1067 O O . LYS A 1 132 ? 8.824 7.964 -9.992 1.00 97.62 132 LYS A O 1
ATOM 1072 N N . ILE A 1 133 ? 8.556 5.751 -9.981 1.00 98.25 133 ILE A N 1
ATOM 1073 C CA . ILE A 1 133 ? 9.923 5.431 -10.396 1.00 98.25 133 ILE A CA 1
ATOM 1074 C C . ILE A 1 133 ? 9.835 4.631 -11.694 1.00 98.25 133 ILE A C 1
ATOM 1076 O O . ILE A 1 133 ? 9.245 3.550 -11.705 1.00 98.25 133 ILE A O 1
ATOM 1080 N N . LYS A 1 134 ? 10.418 5.163 -12.776 1.00 97.50 134 LYS A N 1
ATOM 1081 C CA . LYS A 1 134 ? 10.427 4.534 -14.110 1.00 97.50 134 LYS A CA 1
ATOM 1082 C C . LYS A 1 134 ? 11.828 4.479 -14.685 1.00 97.50 134 LYS A C 1
ATOM 1084 O O . LYS A 1 134 ? 12.626 5.379 -14.425 1.00 97.50 134 LYS A O 1
ATOM 1089 N N . TYR A 1 135 ? 12.111 3.453 -15.479 1.00 97.62 135 TYR A N 1
ATOM 1090 C CA . TYR A 1 135 ? 13.331 3.416 -16.274 1.00 97.62 135 TYR A CA 1
ATOM 1091 C C . TYR A 1 135 ? 13.210 4.381 -17.458 1.00 97.62 135 TYR A C 1
ATOM 1093 O O . TYR A 1 135 ? 12.193 4.410 -18.145 1.00 97.62 135 TYR A O 1
ATOM 1101 N N . SER A 1 136 ? 14.244 5.185 -17.686 1.00 96.88 136 SER A N 1
ATOM 1102 C CA . SER A 1 136 ? 14.369 6.058 -18.849 1.00 96.88 136 SER A CA 1
ATOM 1103 C C . SER A 1 136 ? 15.428 5.492 -19.783 1.00 96.88 136 SER A C 1
ATOM 1105 O O . SER A 1 136 ? 16.603 5.422 -19.419 1.00 96.88 136 SER A O 1
ATOM 1107 N N . HIS A 1 137 ? 15.012 5.122 -20.996 1.00 94.50 137 HIS A N 1
ATOM 1108 C CA . HIS A 1 137 ? 15.915 4.648 -22.047 1.00 94.50 137 HIS A CA 1
ATOM 1109 C C . HIS A 1 137 ? 16.831 5.755 -22.588 1.00 94.50 137 HIS A C 1
ATOM 1111 O O . HIS A 1 137 ? 17.914 5.455 -23.073 1.00 94.50 137 HIS A O 1
ATOM 1117 N N . GLU A 1 138 ? 16.443 7.028 -22.462 1.00 94.75 138 GLU A N 1
ATOM 1118 C CA . GLU A 1 138 ? 17.280 8.164 -22.869 1.00 94.75 138 GLU A CA 1
ATOM 1119 C C . GLU A 1 138 ? 18.471 8.365 -21.923 1.00 94.75 138 GLU A C 1
ATOM 1121 O O . GLU A 1 138 ? 19.587 8.630 -22.364 1.00 94.75 138 GLU A O 1
ATOM 1126 N N . THR A 1 139 ? 18.238 8.236 -20.614 1.00 96.31 139 THR A N 1
ATOM 1127 C CA . THR A 1 139 ? 19.274 8.441 -19.587 1.00 96.31 139 THR A CA 1
ATOM 1128 C C . THR A 1 139 ? 19.889 7.137 -19.085 1.00 96.31 139 THR A C 1
ATOM 1130 O O . THR A 1 139 ? 20.726 7.176 -18.187 1.00 96.31 139 THR A O 1
ATOM 1133 N N . GLU A 1 140 ? 19.433 5.995 -19.608 1.00 96.81 140 GLU A N 1
ATOM 1134 C CA . GLU A 1 140 ? 19.801 4.636 -19.189 1.00 96.81 140 GLU A CA 1
ATOM 1135 C C . GLU A 1 140 ? 19.735 4.433 -17.661 1.00 96.81 140 GLU A C 1
ATOM 1137 O O . GLU A 1 140 ? 20.610 3.813 -17.049 1.00 96.81 140 GLU A O 1
ATOM 1142 N N . ALA A 1 141 ? 18.708 4.999 -17.019 1.00 97.69 141 ALA A N 1
ATOM 1143 C CA . ALA A 1 141 ? 18.599 5.045 -15.562 1.00 97.69 141 ALA A CA 1
ATOM 1144 C C . ALA A 1 141 ? 17.151 5.108 -15.073 1.00 97.69 141 ALA A C 1
ATOM 1146 O O . ALA A 1 141 ? 16.268 5.615 -15.763 1.00 97.69 141 ALA A O 1
ATOM 1147 N N . PHE A 1 142 ? 16.913 4.647 -13.844 1.00 98.25 142 PHE A N 1
ATOM 1148 C CA . PHE A 1 142 ? 15.654 4.893 -13.146 1.00 98.25 142 PHE A CA 1
ATOM 1149 C C . PHE A 1 142 ? 15.573 6.338 -12.672 1.00 98.25 142 PHE A C 1
ATOM 1151 O O . PHE A 1 142 ? 16.443 6.817 -11.944 1.00 98.25 1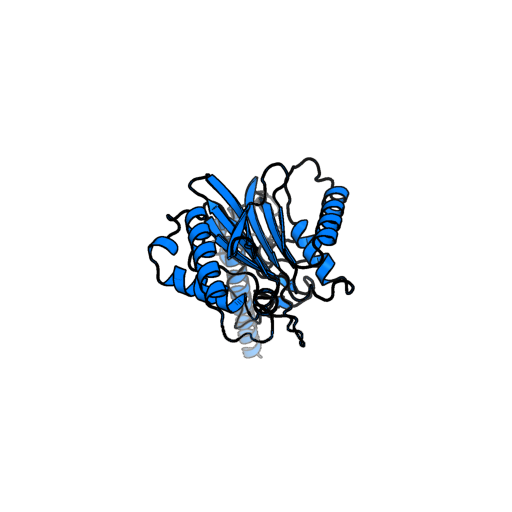42 PHE A O 1
ATOM 1158 N N . LEU A 1 143 ? 14.481 7.000 -13.038 1.00 98.06 143 LEU A N 1
ATOM 1159 C CA . LEU A 1 143 ? 14.191 8.376 -12.676 1.00 98.06 143 LEU A CA 1
ATOM 1160 C C . LEU A 1 143 ? 13.000 8.431 -11.710 1.00 98.06 143 LEU A C 1
ATOM 1162 O O . LEU A 1 143 ? 11.973 7.791 -11.963 1.00 98.06 143 LEU A O 1
ATOM 1166 N N . PRO A 1 144 ? 13.117 9.187 -10.605 1.00 97.62 144 PRO A N 1
ATOM 1167 C CA . PRO A 1 144 ? 12.010 9.423 -9.697 1.00 97.62 144 PRO A CA 1
ATOM 1168 C C . PRO A 1 144 ? 11.201 10.657 -10.120 1.00 97.62 144 PRO A C 1
ATOM 1170 O O . PRO A 1 144 ? 11.729 11.759 -10.255 1.00 97.62 144 PRO A O 1
ATOM 1173 N N . PHE A 1 145 ? 9.890 10.489 -10.248 1.00 95.69 145 PHE A N 1
ATOM 1174 C CA . PHE A 1 145 ? 8.920 11.537 -10.542 1.00 95.69 145 PHE A CA 1
ATOM 1175 C C . PHE A 1 145 ? 8.041 11.742 -9.314 1.00 95.69 145 PHE A C 1
ATOM 1177 O O . PHE A 1 145 ? 7.215 10.893 -8.975 1.00 95.69 145 PHE A O 1
ATOM 1184 N N . GLN A 1 146 ? 8.249 12.850 -8.607 1.00 93.62 146 GLN A N 1
ATOM 1185 C CA . GLN A 1 146 ? 7.475 13.144 -7.407 1.00 93.62 146 GLN A CA 1
ATOM 1186 C C . GLN A 1 146 ? 6.013 13.423 -7.768 1.00 93.62 146 GLN A C 1
ATOM 1188 O O . GLN A 1 146 ? 5.726 14.159 -8.710 1.00 93.62 146 GLN A O 1
ATOM 1193 N N . ILE A 1 147 ? 5.091 12.850 -6.998 1.00 90.88 147 ILE A N 1
ATOM 1194 C CA . ILE A 1 147 ? 3.669 13.176 -7.087 1.00 90.88 147 ILE A CA 1
ATOM 1195 C C . ILE A 1 147 ? 3.456 14.526 -6.387 1.00 90.88 147 ILE A C 1
ATOM 1197 O O . ILE A 1 147 ? 3.834 14.699 -5.226 1.00 90.88 147 ILE A O 1
ATOM 1201 N N . ASN A 1 148 ? 2.921 15.502 -7.125 1.00 75.50 148 ASN A N 1
ATOM 1202 C CA . ASN A 1 148 ? 2.843 16.898 -6.690 1.00 75.50 148 ASN A CA 1
ATOM 1203 C C . ASN A 1 148 ? 1.770 17.151 -5.616 1.00 75.50 148 ASN A C 1
ATOM 1205 O O . ASN A 1 148 ? 0.723 16.513 -5.580 1.00 75.50 148 ASN A O 1
ATOM 1209 N N . GLU A 1 149 ? 2.035 18.163 -4.783 1.00 63.03 149 GLU A N 1
ATOM 1210 C CA . GLU A 1 149 ? 1.214 18.601 -3.640 1.00 63.03 149 GLU A CA 1
ATOM 1211 C C . GLU A 1 149 ? 0.262 19.767 -3.963 1.00 63.03 149 GLU A C 1
ATOM 1213 O O . GLU A 1 149 ? -0.438 20.248 -3.077 1.00 63.03 149 GLU A O 1
ATOM 1218 N N . GLU A 1 150 ? 0.244 20.277 -5.200 1.00 57.84 150 GLU A N 1
ATOM 1219 C CA . GLU A 1 150 ? -0.474 21.525 -5.522 1.00 57.84 150 GLU A CA 1
ATOM 1220 C C . GLU A 1 150 ? -2.008 21.410 -5.376 1.00 57.84 150 GLU A C 1
ATOM 1222 O O . GLU A 1 150 ? -2.689 22.427 -5.245 1.00 57.84 150 GLU A O 1
ATOM 1227 N N . ASN A 1 151 ? -2.545 20.184 -5.329 1.00 63.22 151 ASN A N 1
ATOM 1228 C CA . ASN A 1 151 ? -3.961 19.858 -5.123 1.00 63.22 151 ASN A CA 1
ATOM 1229 C C . ASN A 1 151 ? -4.127 18.729 -4.079 1.00 63.22 151 ASN A C 1
ATOM 1231 O O . ASN A 1 151 ? -3.277 18.527 -3.217 1.00 63.22 151 ASN A O 1
ATOM 1235 N N . MET A 1 152 ? -5.238 17.985 -4.137 1.00 74.06 152 MET A N 1
ATOM 1236 C CA . MET A 1 152 ? -5.391 16.747 -3.372 1.00 74.06 152 MET A CA 1
ATOM 1237 C C . MET A 1 152 ? -4.309 15.744 -3.793 1.00 74.06 152 MET A C 1
ATOM 1239 O O . MET A 1 152 ? -4.140 15.481 -4.981 1.00 74.06 152 MET A O 1
ATOM 1243 N N . PHE A 1 153 ? -3.578 15.196 -2.825 1.00 84.31 153 PHE A N 1
ATOM 1244 C CA . PHE A 1 153 ? -2.436 14.324 -3.081 1.00 84.31 153 PHE A CA 1
ATOM 1245 C C . PHE A 1 153 ? -2.887 12.893 -3.393 1.00 84.31 153 PHE A C 1
ATOM 1247 O O . PHE A 1 153 ? -3.393 12.202 -2.505 1.00 84.31 153 PHE A O 1
ATOM 1254 N N . PHE A 1 154 ? -2.668 12.442 -4.629 1.00 90.62 154 PHE A N 1
ATOM 1255 C CA . PHE A 1 154 ? -2.873 11.057 -5.054 1.00 90.62 154 PHE A CA 1
ATOM 1256 C C . PHE A 1 154 ? -2.006 10.707 -6.267 1.00 90.62 154 PHE A C 1
ATOM 1258 O O . PHE A 1 154 ? -1.571 11.589 -7.006 1.00 90.62 154 PHE A O 1
ATOM 1265 N N . GLY A 1 155 ? -1.807 9.417 -6.524 1.00 93.00 155 GLY A N 1
ATOM 1266 C CA . GLY A 1 155 ? -1.356 8.950 -7.827 1.00 93.00 155 GLY A CA 1
ATOM 1267 C C . GLY A 1 155 ? -1.677 7.487 -8.080 1.00 93.00 155 GLY A C 1
ATOM 1268 O O . GLY A 1 155 ? -1.722 6.680 -7.154 1.00 93.00 155 GLY A O 1
ATOM 1269 N N . PHE A 1 156 ? -1.848 7.165 -9.360 1.00 96.12 156 PHE A N 1
ATOM 1270 C CA . PHE A 1 156 ? -2.011 5.808 -9.873 1.00 96.12 156 PHE A CA 1
ATOM 1271 C C . PHE A 1 156 ? -0.784 5.361 -10.677 1.00 96.12 156 PHE A C 1
ATOM 1273 O O . PHE A 1 156 ? -0.119 6.190 -11.310 1.00 96.12 156 PHE A O 1
ATOM 1280 N N . ILE A 1 157 ? -0.497 4.060 -10.653 1.00 96.62 157 ILE A N 1
ATOM 1281 C CA . ILE A 1 157 ? 0.427 3.380 -11.573 1.00 96.62 157 ILE A CA 1
ATOM 1282 C C . ILE A 1 157 ? -0.202 2.081 -12.087 1.00 96.62 157 ILE A C 1
ATOM 1284 O O . ILE A 1 157 ? -1.007 1.471 -11.376 1.00 96.62 157 ILE A O 1
ATOM 1288 N N . GLY A 1 158 ? 0.208 1.643 -13.277 1.00 94.75 158 GLY A N 1
ATOM 1289 C CA . GLY A 1 158 ? -0.303 0.445 -13.940 1.00 94.75 158 GLY A CA 1
ATOM 1290 C C . GLY A 1 158 ? -1.303 0.725 -15.060 1.00 94.75 158 GLY A C 1
ATOM 1291 O O . GLY A 1 158 ? -1.140 1.675 -15.820 1.00 94.75 158 GLY A O 1
ATOM 1292 N N . ASP A 1 159 ? -2.307 -0.136 -15.190 1.00 92.94 159 ASP A N 1
ATOM 1293 C CA . ASP A 1 159 ? -3.257 -0.112 -16.300 1.00 92.94 159 ASP A CA 1
ATOM 1294 C C . ASP A 1 159 ? -4.399 0.868 -16.056 1.00 92.94 159 ASP A C 1
ATOM 1296 O O . ASP A 1 159 ? -4.738 1.179 -14.914 1.00 92.94 159 ASP A O 1
ATOM 1300 N N . GLU A 1 160 ? -5.052 1.287 -17.143 1.00 95.12 160 GLU A N 1
ATOM 1301 C CA . GLU A 1 160 ? -6.343 1.986 -17.090 1.00 95.12 160 GLU A CA 1
ATOM 1302 C C . GLU A 1 160 ? -6.313 3.268 -16.232 1.00 95.12 160 GLU A C 1
ATOM 1304 O O . GLU A 1 160 ? -7.329 3.684 -15.675 1.00 95.12 160 GLU A O 1
ATOM 1309 N N . ILE A 1 161 ? -5.142 3.917 -16.132 1.00 95.19 161 ILE A N 1
ATOM 1310 C CA . ILE A 1 161 ? -4.918 5.101 -15.285 1.00 95.19 161 ILE A CA 1
ATOM 1311 C C . ILE A 1 161 ? -5.895 6.224 -15.635 1.00 95.19 161 ILE A C 1
ATOM 1313 O O . ILE A 1 161 ? -6.516 6.785 -14.738 1.00 95.19 161 ILE A O 1
ATOM 1317 N N . GLU A 1 162 ? -6.074 6.525 -16.924 1.00 95.00 162 GLU A N 1
ATOM 1318 C CA . GLU A 1 162 ? -7.000 7.575 -17.372 1.00 95.00 162 GLU A CA 1
ATOM 1319 C C . GLU A 1 162 ? -8.429 7.301 -16.883 1.00 95.00 162 GLU A C 1
ATOM 1321 O O . GLU A 1 162 ? -9.129 8.205 -16.423 1.00 95.00 162 GLU A O 1
ATOM 1326 N N . LYS A 1 163 ? -8.846 6.029 -16.908 1.00 96.38 163 LYS A N 1
ATOM 1327 C CA . LYS A 1 163 ? -10.175 5.623 -16.459 1.00 96.38 163 LYS A CA 1
ATOM 1328 C C . LYS A 1 163 ? -10.306 5.631 -14.937 1.00 96.38 163 LYS A C 1
ATOM 1330 O O . LYS A 1 163 ? -11.350 6.027 -14.419 1.00 96.38 163 LYS A O 1
ATOM 1335 N N . ALA A 1 164 ? -9.249 5.255 -14.220 1.00 95.56 164 ALA A N 1
ATOM 1336 C CA . ALA A 1 164 ? -9.182 5.373 -12.768 1.00 95.56 164 ALA A CA 1
ATOM 1337 C C . ALA A 1 164 ? -9.296 6.842 -12.316 1.00 95.56 164 ALA A C 1
ATOM 1339 O O . ALA A 1 164 ? -10.021 7.147 -11.370 1.00 95.56 164 ALA A O 1
ATOM 1340 N N . GLU A 1 165 ? -8.635 7.768 -13.014 1.00 93.88 165 GLU A N 1
ATOM 1341 C CA . GLU A 1 165 ? -8.720 9.208 -12.739 1.00 93.88 165 GLU A CA 1
ATOM 1342 C C . GLU A 1 165 ? -10.113 9.786 -13.047 1.00 93.88 165 GLU A C 1
ATOM 1344 O O . GLU A 1 165 ? -10.627 10.606 -12.277 1.00 93.88 165 GLU A O 1
ATOM 1349 N N . GLU A 1 166 ? -10.768 9.316 -14.115 1.00 93.88 166 GLU A N 1
ATOM 1350 C CA . GLU A 1 166 ? -12.169 9.643 -14.415 1.00 93.88 166 GLU A CA 1
ATOM 1351 C C . GLU A 1 166 ? -13.098 9.174 -13.282 1.00 93.88 166 GLU A C 1
ATOM 1353 O O . GLU A 1 166 ? -13.858 9.969 -12.729 1.00 93.88 166 GLU A O 1
ATOM 1358 N N . PHE A 1 167 ? -12.981 7.911 -12.857 1.00 94.50 167 PHE A N 1
ATOM 1359 C CA . PHE A 1 167 ? -13.777 7.374 -11.751 1.00 94.50 167 PHE A CA 1
ATOM 1360 C C . PHE A 1 167 ? -13.512 8.086 -10.429 1.00 94.50 167 PHE A C 1
ATOM 1362 O O . PHE A 1 167 ? -14.448 8.312 -9.666 1.00 94.50 167 PHE A O 1
ATOM 1369 N N . LEU A 1 168 ? -12.268 8.482 -10.157 1.00 92.00 168 LEU A N 1
ATOM 1370 C CA . LEU A 1 168 ? -11.951 9.257 -8.962 1.00 92.00 168 LEU A CA 1
ATOM 1371 C C . LEU A 1 168 ? -12.636 10.626 -8.993 1.00 92.00 168 LEU A C 1
ATOM 1373 O O . LEU A 1 168 ? -13.159 11.087 -7.978 1.00 92.00 168 LEU A O 1
ATOM 1377 N N . THR A 1 169 ? -12.664 11.264 -10.161 1.00 89.38 169 THR A N 1
ATOM 1378 C CA . THR A 1 169 ? -13.353 12.542 -10.354 1.00 89.38 169 THR A CA 1
ATOM 1379 C C . THR A 1 169 ? -14.857 12.400 -10.106 1.00 89.38 169 THR A C 1
ATOM 1381 O O . THR A 1 169 ? -15.448 13.253 -9.434 1.00 89.38 169 THR A O 1
ATOM 1384 N N . ASP A 1 170 ? -15.467 11.306 -10.567 1.00 88.38 170 ASP A N 1
ATOM 1385 C CA . ASP A 1 170 ? -16.880 10.990 -10.327 1.00 88.38 170 ASP A CA 1
ATOM 1386 C C . ASP A 1 170 ? -17.178 10.739 -8.839 1.00 88.38 170 ASP A C 1
ATOM 1388 O O . ASP A 1 170 ? -18.134 11.304 -8.296 1.00 88.38 170 ASP A O 1
ATOM 1392 N N . GLU A 1 171 ? -16.349 9.944 -8.154 1.00 85.88 171 GLU A N 1
ATOM 1393 C CA . GLU A 1 171 ? -16.490 9.646 -6.718 1.00 85.88 171 GLU A CA 1
ATOM 1394 C C . GLU A 1 171 ? -16.411 10.927 -5.871 1.00 85.88 171 GLU A C 1
ATOM 1396 O O . GLU A 1 171 ? -17.263 11.193 -5.018 1.00 85.88 171 GLU A O 1
ATOM 1401 N N . VAL A 1 172 ? -15.443 11.801 -6.163 1.00 84.19 172 VAL A N 1
ATOM 1402 C CA . VAL A 1 172 ? -15.294 13.084 -5.456 1.00 84.19 172 VAL A CA 1
ATOM 1403 C C . VAL A 1 172 ? -16.480 14.017 -5.724 1.00 84.19 172 VAL A C 1
ATOM 1405 O O . VAL A 1 172 ? -16.946 14.714 -4.814 1.00 84.19 172 VAL A O 1
ATOM 1408 N N . SER A 1 173 ? -16.983 14.035 -6.961 1.00 78.69 173 SER A N 1
ATOM 1409 C CA . SER A 1 173 ? -18.084 14.912 -7.380 1.00 78.69 173 SER A CA 1
ATOM 1410 C C . SER A 1 173 ? -19.431 14.484 -6.795 1.00 78.69 173 SER A C 1
ATOM 1412 O O . SER A 1 173 ? -20.243 15.330 -6.411 1.00 78.69 173 SER A O 1
ATOM 1414 N N . THR A 1 174 ? -19.670 13.178 -6.682 1.00 70.94 174 THR A N 1
ATOM 1415 C CA . THR A 1 174 ? -20.907 12.614 -6.119 1.00 70.94 174 THR A CA 1
ATOM 1416 C C . THR A 1 174 ? -20.937 12.669 -4.586 1.00 70.94 174 THR A C 1
ATOM 1418 O O . THR A 1 174 ? -22.000 12.887 -3.999 1.00 70.94 174 THR A O 1
ATOM 1421 N N . GLY A 1 175 ? -19.780 12.585 -3.920 1.00 61.50 175 GLY A N 1
ATOM 1422 C CA . GLY A 1 175 ? -19.660 12.501 -2.459 1.00 61.50 175 GLY A CA 1
ATOM 1423 C C . GLY A 1 175 ? -19.897 13.783 -1.640 1.00 61.50 175 GLY A C 1
ATOM 1424 O O . GLY A 1 175 ? -19.671 13.767 -0.433 1.00 61.50 175 GLY A O 1
ATOM 1425 N N . LYS A 1 176 ? -20.318 14.917 -2.225 1.00 52.09 176 LYS A N 1
ATOM 1426 C CA . LYS A 1 176 ? -20.448 16.241 -1.545 1.00 52.09 176 LYS A CA 1
ATOM 1427 C C . LYS A 1 176 ? -19.177 16.744 -0.810 1.00 52.09 176 LYS A C 1
ATOM 1429 O O . LYS A 1 176 ? -19.249 17.749 -0.104 1.00 52.09 176 LYS A O 1
ATOM 1434 N N . LYS A 1 177 ? -18.008 16.110 -0.983 1.00 55.50 177 LYS A N 1
ATOM 1435 C CA . LYS A 1 177 ? -16.759 16.395 -0.238 1.00 55.50 177 LYS A CA 1
ATOM 1436 C C . LYS A 1 177 ? -15.769 17.333 -0.951 1.00 55.50 177 LYS A C 1
ATOM 1438 O O . LYS A 1 177 ? -14.689 17.587 -0.424 1.00 55.50 177 LYS A O 1
ATOM 1443 N N . VAL A 1 178 ? -16.158 17.945 -2.074 1.00 51.69 178 VAL A N 1
ATOM 1444 C CA . VAL A 1 178 ? -15.338 18.897 -2.867 1.00 51.69 178 VAL A CA 1
ATOM 1445 C C . VAL A 1 178 ? -14.737 20.045 -2.024 1.00 51.69 178 VAL A C 1
ATOM 1447 O O . VAL A 1 178 ? -13.699 20.604 -2.368 1.00 51.69 178 VAL A O 1
ATOM 1450 N N . LEU A 1 179 ? -15.342 20.379 -0.879 1.00 49.53 179 LEU A N 1
ATOM 1451 C CA . LEU A 1 179 ? -14.894 21.455 0.015 1.00 49.53 179 LEU A CA 1
ATOM 1452 C C . LEU A 1 179 ? -13.673 21.104 0.892 1.00 49.53 179 LEU A C 1
ATOM 1454 O O . LEU A 1 179 ? -13.007 22.023 1.365 1.00 49.53 179 LEU A O 1
ATOM 1458 N N . ALA A 1 180 ? -13.364 19.821 1.119 1.00 57.59 180 ALA A N 1
ATOM 1459 C CA . ALA A 1 180 ? -12.343 19.407 2.093 1.00 57.59 180 ALA A CA 1
ATOM 1460 C C . ALA A 1 180 ? -10.896 19.458 1.563 1.00 57.59 180 ALA A C 1
ATOM 1462 O O . ALA A 1 180 ? -9.961 19.428 2.361 1.00 57.59 180 ALA A O 1
ATOM 1463 N N . LYS A 1 181 ? -10.700 19.542 0.236 1.00 67.75 181 LYS A N 1
ATOM 1464 C CA . LYS A 1 181 ? -9.383 19.447 -0.432 1.00 67.75 181 LYS A CA 1
ATOM 1465 C C . LYS A 1 181 ? -8.529 18.250 0.035 1.00 67.75 181 LYS A C 1
ATOM 1467 O O . LYS A 1 181 ? -7.303 18.317 0.008 1.00 67.75 181 LYS A O 1
ATOM 1472 N N . SER A 1 182 ? -9.159 17.157 0.452 1.00 75.50 182 SER A N 1
ATOM 1473 C CA . SER A 1 182 ? -8.486 15.926 0.867 1.00 75.50 182 SER A CA 1
ATOM 1474 C C . SER A 1 182 ? -9.313 14.716 0.465 1.00 75.50 182 SER A C 1
ATOM 1476 O O . SER A 1 182 ? -10.541 14.766 0.557 1.00 75.50 182 SER A O 1
ATOM 1478 N N . PHE A 1 183 ? -8.641 13.623 0.119 1.00 84.88 183 PHE A N 1
ATOM 1479 C CA . PHE A 1 183 ? -9.284 12.324 -0.025 1.00 84.88 183 PHE A CA 1
ATOM 1480 C C . PHE A 1 183 ? -9.524 11.674 1.342 1.00 84.88 183 PHE A C 1
ATOM 1482 O O . PHE A 1 183 ? -8.873 11.999 2.336 1.00 84.88 183 PHE A O 1
ATOM 1489 N N . ASP A 1 184 ? -10.463 10.744 1.374 1.00 88.50 184 ASP A N 1
ATOM 1490 C CA . ASP A 1 184 ? -10.696 9.763 2.420 1.00 88.50 184 ASP A CA 1
ATOM 1491 C C . ASP A 1 184 ? -10.366 8.371 1.865 1.00 88.50 184 ASP A C 1
ATOM 1493 O O . ASP A 1 184 ? -9.203 7.980 1.871 1.00 88.50 184 ASP A O 1
ATOM 1497 N N . MET A 1 185 ? -11.346 7.637 1.339 1.00 92.31 185 MET A N 1
ATOM 1498 C CA . MET A 1 185 ? -11.160 6.302 0.754 1.00 92.31 185 MET A CA 1
ATOM 1499 C C . MET A 1 185 ? -11.600 6.242 -0.712 1.00 92.31 185 MET A C 1
ATOM 1501 O O . MET A 1 185 ? -11.682 5.162 -1.285 1.00 92.31 185 MET A O 1
ATOM 1505 N N . GLU A 1 186 ? -11.850 7.385 -1.351 1.00 93.25 186 GLU A N 1
ATOM 1506 C CA . GLU A 1 186 ? -12.303 7.451 -2.742 1.00 93.25 186 GLU A CA 1
ATOM 1507 C C . GLU A 1 186 ? -11.323 6.743 -3.712 1.00 93.25 186 GLU A C 1
ATOM 1509 O O . GLU A 1 186 ? -11.791 5.930 -4.508 1.00 93.25 186 GLU A O 1
ATOM 1514 N N . PRO A 1 187 ? -9.978 6.888 -3.619 1.00 95.25 187 PRO A N 1
ATOM 1515 C CA . PRO A 1 187 ? -9.059 6.108 -4.464 1.00 95.25 187 PRO A CA 1
ATOM 1516 C C . PRO A 1 187 ? -9.128 4.587 -4.240 1.00 95.25 187 PRO A C 1
ATOM 1518 O O . PRO A 1 187 ? -8.955 3.815 -5.183 1.00 95.25 187 PRO A O 1
ATOM 1521 N N . PHE A 1 188 ? -9.421 4.139 -3.013 1.00 96.62 188 PHE A N 1
ATOM 1522 C CA . PHE A 1 188 ? -9.676 2.723 -2.726 1.00 96.62 188 PHE A CA 1
ATOM 1523 C C . PHE A 1 188 ? -10.967 2.245 -3.401 1.00 96.62 188 PHE A C 1
ATOM 1525 O O . PHE A 1 188 ? -10.991 1.158 -3.974 1.00 96.62 188 PHE A O 1
ATOM 1532 N N . GLN A 1 189 ? -12.025 3.061 -3.366 1.00 95.38 189 GLN A N 1
ATOM 1533 C CA . GLN A 1 189 ? -13.306 2.742 -4.003 1.00 95.38 189 GLN A CA 1
ATOM 1534 C C . GLN A 1 189 ? -13.184 2.649 -5.525 1.00 95.38 189 GLN A C 1
ATOM 1536 O O . GLN A 1 189 ? -13.768 1.755 -6.132 1.00 95.38 189 GLN A O 1
ATOM 1541 N N . VAL A 1 190 ? -12.355 3.497 -6.141 1.00 96.12 190 VAL A N 1
ATOM 1542 C CA . VAL A 1 190 ? -12.012 3.384 -7.567 1.00 96.12 190 VAL A CA 1
ATOM 1543 C C . VAL A 1 190 ? -11.362 2.035 -7.872 1.00 96.12 190 VAL A C 1
ATOM 1545 O O . VAL A 1 190 ? -11.813 1.334 -8.777 1.00 96.12 190 VAL A O 1
ATOM 1548 N N . LEU A 1 191 ? -10.354 1.633 -7.091 1.00 97.12 191 LEU A N 1
ATOM 1549 C CA . LEU A 1 191 ? -9.706 0.331 -7.256 1.00 97.12 191 LEU A CA 1
ATOM 1550 C C . LEU A 1 191 ? -10.714 -0.821 -7.093 1.00 97.12 191 LEU A C 1
ATOM 1552 O O . LEU A 1 191 ? -10.756 -1.722 -7.927 1.00 97.12 191 LEU A O 1
ATOM 1556 N N . LEU A 1 192 ? -11.566 -0.773 -6.064 1.00 96.69 192 LEU A N 1
ATOM 1557 C CA . LEU A 1 192 ? -12.613 -1.771 -5.830 1.00 96.69 192 LEU A CA 1
ATOM 1558 C C . LEU A 1 192 ? -13.604 -1.857 -6.998 1.00 96.69 192 LEU A C 1
ATOM 1560 O O . LEU A 1 192 ? -13.955 -2.957 -7.433 1.00 96.69 192 LEU A O 1
ATOM 1564 N N . ARG A 1 193 ? -14.045 -0.704 -7.513 1.00 95.75 193 ARG A N 1
ATOM 1565 C CA . ARG A 1 193 ? -14.939 -0.602 -8.670 1.00 95.75 193 ARG A CA 1
ATOM 1566 C C . ARG A 1 193 ? -14.315 -1.252 -9.897 1.00 95.75 193 ARG A C 1
ATOM 1568 O O . ARG A 1 193 ? -14.994 -2.021 -10.567 1.00 95.75 193 ARG A O 1
ATOM 1575 N N . MET A 1 194 ? -13.041 -0.973 -10.167 1.00 96.50 194 MET A N 1
ATOM 1576 C CA . MET A 1 194 ? -12.338 -1.535 -11.321 1.00 96.50 194 MET A CA 1
ATOM 1577 C C . MET A 1 194 ? -12.122 -3.042 -11.185 1.00 96.50 194 MET A C 1
ATOM 1579 O O . MET A 1 194 ? -12.364 -3.754 -12.148 1.00 96.50 194 MET A O 1
ATOM 1583 N N . ILE A 1 195 ? -11.787 -3.543 -9.990 1.00 95.38 195 ILE A N 1
ATOM 1584 C CA . ILE A 1 195 ? -11.662 -4.990 -9.741 1.00 95.38 195 ILE A CA 1
ATOM 1585 C C . ILE A 1 195 ? -12.991 -5.728 -9.969 1.00 95.38 195 ILE A C 1
ATOM 1587 O O . ILE A 1 195 ? -13.018 -6.850 -10.472 1.00 95.38 195 ILE A O 1
ATOM 1591 N N . ARG A 1 196 ? -14.116 -5.126 -9.568 1.00 94.69 196 ARG A N 1
ATOM 1592 C CA . ARG A 1 196 ? -15.444 -5.746 -9.703 1.00 94.69 196 ARG A CA 1
ATOM 1593 C C . ARG A 1 196 ? -16.029 -5.631 -11.110 1.00 94.69 196 ARG A C 1
ATOM 1595 O O . ARG A 1 196 ? -16.946 -6.384 -11.441 1.00 94.69 196 ARG A O 1
ATOM 1602 N N . ASP A 1 197 ? -15.536 -4.705 -11.924 1.00 94.31 197 ASP A N 1
ATOM 1603 C CA . ASP A 1 197 ? -15.963 -4.532 -13.307 1.00 94.31 197 ASP A CA 1
ATOM 1604 C C . ASP A 1 197 ? -15.148 -5.448 -14.228 1.00 94.31 197 ASP A C 1
ATOM 1606 O O . ASP A 1 197 ? -13.958 -5.258 -14.467 1.00 94.31 197 ASP A O 1
ATOM 1610 N N . THR A 1 198 ? -15.827 -6.444 -14.799 1.00 88.06 198 THR A N 1
ATOM 1611 C CA . THR A 1 198 ? -15.222 -7.463 -15.670 1.00 88.06 198 THR A CA 1
ATOM 1612 C C . THR A 1 198 ? -14.573 -6.903 -16.939 1.00 88.06 198 THR A C 1
ATOM 1614 O O . THR A 1 198 ? -13.870 -7.640 -17.631 1.00 88.06 198 THR A O 1
ATOM 1617 N N . THR A 1 199 ? -14.812 -5.629 -17.263 1.00 93.50 199 THR A N 1
ATOM 1618 C CA . THR A 1 199 ? -14.157 -4.927 -18.373 1.00 93.50 199 THR A CA 1
ATOM 1619 C C . THR A 1 199 ? -12.653 -4.774 -18.126 1.00 93.50 199 THR A C 1
ATOM 1621 O O . THR A 1 199 ? -11.870 -4.928 -19.062 1.00 93.50 199 THR A O 1
ATOM 1624 N N . TYR A 1 200 ? -12.230 -4.563 -16.875 1.00 92.62 200 TYR A N 1
ATOM 1625 C CA . TYR A 1 200 ? -10.828 -4.332 -16.506 1.00 92.62 200 TYR A CA 1
ATOM 1626 C C . TYR A 1 200 ? -10.152 -5.625 -16.049 1.00 92.62 200 TYR A C 1
ATOM 1628 O O . TYR A 1 200 ? -9.694 -5.772 -14.920 1.00 92.62 200 TYR A O 1
ATOM 1636 N N . ASN A 1 201 ? -10.091 -6.604 -16.948 1.00 87.81 201 ASN A N 1
ATOM 1637 C CA . ASN A 1 201 ? -9.637 -7.961 -16.635 1.00 87.81 201 ASN A CA 1
ATOM 1638 C C . ASN A 1 201 ? -8.169 -8.076 -16.166 1.00 87.81 201 ASN A C 1
ATOM 1640 O O . ASN A 1 201 ? -7.763 -9.139 -15.692 1.00 87.81 201 ASN A O 1
ATOM 1644 N N . SER A 1 202 ? -7.344 -7.042 -16.305 1.00 89.25 202 SER A N 1
ATOM 1645 C CA . SER A 1 202 ? -5.981 -7.042 -15.780 1.00 89.25 202 SER A CA 1
ATOM 1646 C C . SER A 1 202 ? -5.921 -6.646 -14.303 1.00 89.25 202 SER A C 1
ATOM 1648 O O . SER A 1 202 ? -4.941 -6.976 -13.648 1.00 89.25 202 SER A O 1
ATOM 1650 N N . ILE A 1 203 ? -6.972 -6.027 -13.762 1.00 94.00 203 ILE A N 1
ATOM 1651 C CA . ILE A 1 203 ? -7.055 -5.509 -12.395 1.00 94.00 203 ILE A CA 1
ATOM 1652 C C . ILE A 1 203 ? -8.016 -6.413 -11.615 1.00 94.00 203 ILE A C 1
ATOM 1654 O O . ILE A 1 203 ? -9.222 -6.368 -11.824 1.00 94.00 203 ILE A O 1
ATOM 1658 N N . ASP A 1 204 ? -7.500 -7.295 -10.755 1.00 94.19 204 ASP A N 1
ATOM 1659 C CA . ASP A 1 204 ? -8.324 -8.347 -10.137 1.00 94.19 204 ASP A CA 1
ATOM 1660 C C . ASP A 1 204 ? -7.709 -8.858 -8.815 1.00 94.19 204 ASP A C 1
ATOM 1662 O O . ASP A 1 204 ? -6.566 -8.563 -8.465 1.00 94.19 204 ASP A O 1
ATOM 1666 N N . GLY A 1 205 ? -8.435 -9.694 -8.080 1.00 93.88 205 GLY A N 1
ATOM 1667 C CA . GLY A 1 205 ? -8.004 -10.268 -6.809 1.00 93.88 205 GLY A CA 1
ATOM 1668 C C . GLY A 1 205 ? -8.275 -9.364 -5.606 1.00 93.88 205 GLY A C 1
ATOM 1669 O O . GLY A 1 205 ? -8.755 -8.240 -5.728 1.00 93.88 205 GLY A O 1
ATOM 1670 N N . ALA A 1 206 ? -8.005 -9.891 -4.415 1.00 95.69 206 ALA A N 1
ATOM 1671 C CA . ALA A 1 206 ? -8.268 -9.184 -3.173 1.00 95.69 206 ALA A CA 1
ATOM 1672 C C . ALA A 1 206 ? -7.305 -8.010 -2.953 1.00 95.69 206 ALA A C 1
ATOM 1674 O O . ALA A 1 206 ? -6.089 -8.140 -3.100 1.00 95.69 206 ALA A O 1
ATOM 1675 N N . ILE A 1 207 ? -7.854 -6.866 -2.541 1.00 97.19 207 ILE A N 1
ATOM 1676 C CA . ILE A 1 207 ? -7.076 -5.641 -2.345 1.00 97.19 207 ILE A CA 1
ATOM 1677 C C . ILE A 1 207 ? -6.037 -5.823 -1.229 1.00 97.19 207 ILE A C 1
ATOM 1679 O O . ILE A 1 207 ? -6.325 -6.316 -0.137 1.00 97.19 207 ILE A O 1
ATOM 1683 N N . GLN A 1 208 ? -4.817 -5.372 -1.499 1.00 97.94 208 GLN A N 1
ATOM 1684 C CA . GLN A 1 208 ? -3.738 -5.221 -0.529 1.00 97.94 208 GLN A CA 1
ATOM 1685 C C . GLN A 1 208 ? -3.729 -3.768 -0.069 1.00 97.94 208 GLN A C 1
ATOM 1687 O O . GLN A 1 208 ? -3.748 -2.872 -0.910 1.00 97.94 208 GLN A O 1
ATOM 1692 N N . LEU A 1 209 ? -3.690 -3.529 1.242 1.00 98.00 209 LEU A N 1
ATOM 1693 C CA . LEU A 1 209 ? -3.779 -2.188 1.810 1.00 98.00 209 LEU A CA 1
ATOM 1694 C C . LEU A 1 209 ? -2.754 -2.000 2.927 1.00 98.00 209 LEU A C 1
ATOM 1696 O O . LEU A 1 209 ? -2.627 -2.838 3.823 1.00 98.00 209 LEU A O 1
ATOM 1700 N N . ALA A 1 210 ? -2.072 -0.862 2.912 1.00 97.75 210 ALA A N 1
ATOM 1701 C CA . ALA A 1 210 ? -1.254 -0.415 4.028 1.00 97.75 210 ALA A CA 1
ATOM 1702 C C . ALA A 1 210 ? -1.342 1.099 4.196 1.00 97.75 210 ALA A C 1
ATOM 1704 O O . ALA A 1 210 ? -1.665 1.837 3.264 1.00 97.75 210 ALA A O 1
ATOM 1705 N N . LYS A 1 211 ? -1.057 1.553 5.412 1.00 96.31 211 LYS A N 1
ATOM 1706 C CA . LYS A 1 211 ? -1.040 2.963 5.789 1.00 96.31 211 LYS A CA 1
ATOM 1707 C C . LYS A 1 211 ? 0.282 3.308 6.446 1.00 96.31 211 LYS A C 1
ATOM 1709 O O . LYS A 1 211 ? 0.864 2.457 7.106 1.00 96.31 211 LYS A O 1
ATOM 1714 N N . ILE A 1 212 ? 0.717 4.552 6.319 1.00 95.56 212 ILE A N 1
ATOM 1715 C CA . ILE A 1 212 ? 1.844 5.120 7.051 1.00 95.56 212 ILE A CA 1
ATOM 1716 C C . ILE A 1 212 ? 1.308 6.273 7.892 1.00 95.56 212 ILE A C 1
ATOM 1718 O O . ILE A 1 212 ? 0.750 7.237 7.365 1.00 95.56 212 ILE A O 1
ATOM 1722 N N . HIS A 1 213 ? 1.489 6.166 9.205 1.00 91.69 213 HIS A N 1
ATOM 1723 C CA . HIS A 1 213 ? 1.103 7.184 10.180 1.00 91.69 213 HIS A CA 1
ATOM 1724 C C . HIS A 1 213 ? 2.311 8.039 10.561 1.00 91.69 213 HIS A C 1
ATOM 1726 O O . HIS A 1 213 ? 3.407 7.484 10.684 1.00 91.69 213 HIS A O 1
ATOM 1732 N N . PRO A 1 214 ? 2.160 9.347 10.832 1.00 84.06 214 PRO A N 1
ATOM 1733 C CA . PRO A 1 214 ? 3.240 10.152 11.394 1.00 84.06 214 PRO A CA 1
ATOM 1734 C C . PRO A 1 214 ? 3.671 9.596 12.766 1.00 84.06 214 PRO A C 1
ATOM 1736 O O . PRO A 1 214 ? 2.806 9.214 13.560 1.00 84.06 214 PRO A O 1
ATOM 1739 N N . PRO A 1 215 ? 4.979 9.542 13.088 1.00 77.38 215 PRO A N 1
ATOM 1740 C CA . PRO A 1 215 ? 6.122 10.080 12.339 1.00 77.38 215 PRO A CA 1
ATOM 1741 C C . PRO A 1 215 ? 6.800 9.083 11.366 1.00 77.38 215 PRO A C 1
ATOM 1743 O O . PRO A 1 215 ? 7.984 9.231 11.089 1.00 77.38 215 PRO A O 1
ATOM 1746 N N . GLY A 1 216 ? 6.100 8.057 10.871 1.00 80.44 216 GLY A N 1
ATOM 1747 C CA . GLY A 1 216 ? 6.642 7.056 9.938 1.00 80.44 216 GLY A CA 1
ATOM 1748 C C . GLY A 1 216 ? 6.455 5.615 10.416 1.00 80.44 216 GLY A C 1
ATOM 1749 O O . GLY A 1 216 ? 7.417 4.860 10.491 1.00 80.44 216 GLY A O 1
ATOM 1750 N N . ILE A 1 217 ? 5.236 5.230 10.798 1.00 89.88 217 ILE A N 1
ATOM 1751 C CA . ILE A 1 217 ? 4.923 3.841 11.162 1.00 89.88 217 ILE A CA 1
ATOM 1752 C C . ILE A 1 217 ? 3.952 3.270 10.141 1.00 89.88 217 ILE A C 1
ATOM 1754 O O . ILE A 1 217 ? 2.813 3.730 10.043 1.00 89.88 217 ILE A O 1
ATOM 1758 N N . SER A 1 218 ? 4.411 2.254 9.417 1.00 93.31 218 SER A N 1
ATOM 1759 C CA . SER A 1 218 ? 3.601 1.471 8.505 1.00 93.31 218 SER A CA 1
ATOM 1760 C C . SER A 1 218 ? 2.707 0.504 9.289 1.00 93.31 218 SER A C 1
ATOM 1762 O O . SER A 1 218 ? 3.092 -0.067 10.313 1.00 93.31 218 SER A O 1
ATOM 1764 N N . GLU A 1 219 ? 1.475 0.354 8.826 1.00 94.12 219 GLU A N 1
ATOM 1765 C CA . GLU A 1 219 ? 0.483 -0.571 9.353 1.00 94.12 219 GLU A CA 1
ATOM 1766 C C . GLU A 1 219 ? -0.232 -1.200 8.159 1.00 94.12 219 GLU A C 1
ATOM 1768 O O . GLU A 1 219 ? -0.883 -0.510 7.372 1.00 94.12 219 GLU A O 1
ATOM 1773 N N . PHE A 1 220 ? -0.100 -2.515 8.013 1.00 96.19 220 PHE A N 1
ATOM 1774 C CA . PHE A 1 220 ? -0.825 -3.267 6.997 1.00 96.19 220 PHE A CA 1
ATOM 1775 C C . PHE A 1 220 ? -2.224 -3.622 7.483 1.00 96.19 220 PHE A C 1
ATOM 1777 O O . PHE A 1 220 ? -2.452 -3.862 8.671 1.00 96.19 220 PHE A O 1
ATOM 1784 N N . TYR A 1 221 ? -3.148 -3.697 6.533 1.00 96.50 221 TYR A N 1
ATOM 1785 C CA . TYR A 1 221 ? -4.541 -4.026 6.764 1.00 96.50 221 TYR A CA 1
ATOM 1786 C C . TYR A 1 221 ? -4.935 -5.228 5.904 1.00 96.50 221 TYR A C 1
ATOM 1788 O O . TYR A 1 221 ? -4.556 -5.342 4.738 1.00 96.50 221 TYR A O 1
ATOM 1796 N N . GLY A 1 222 ? -5.702 -6.136 6.496 1.00 96.62 222 GLY A N 1
ATOM 1797 C CA . GLY A 1 222 ? -6.455 -7.133 5.752 1.00 96.62 222 GLY A CA 1
ATOM 1798 C C . GLY A 1 222 ? -7.769 -6.557 5.228 1.00 96.62 222 GLY A C 1
ATOM 1799 O O . GLY A 1 222 ? -8.247 -5.520 5.691 1.00 96.62 222 GLY A O 1
ATOM 1800 N N . VAL A 1 223 ? -8.378 -7.253 4.275 1.00 96.62 223 VAL A N 1
ATOM 1801 C CA . VAL A 1 223 ? -9.648 -6.856 3.655 1.00 96.62 223 VAL A CA 1
ATOM 1802 C C . VAL A 1 223 ? -10.561 -8.078 3.601 1.00 96.62 223 VAL A C 1
ATOM 1804 O O . VAL A 1 223 ? -10.115 -9.177 3.257 1.00 96.62 223 VAL A O 1
ATOM 1807 N N . TYR A 1 224 ? -11.827 -7.927 3.986 1.00 95.56 224 TYR A N 1
ATOM 1808 C CA . TYR A 1 224 ? -12.836 -8.949 3.706 1.00 95.56 224 TYR A CA 1
ATOM 1809 C C . TYR A 1 224 ? -13.126 -8.970 2.207 1.00 95.56 224 TYR A C 1
ATOM 1811 O O . TYR A 1 224 ? -13.292 -7.924 1.596 1.00 95.56 224 TYR A O 1
ATOM 1819 N N . TRP A 1 225 ? -13.155 -10.145 1.588 1.00 95.81 225 TRP A N 1
ATOM 1820 C CA . TRP A 1 225 ? -13.209 -10.245 0.134 1.00 95.81 225 TRP A CA 1
ATOM 1821 C C . TRP A 1 225 ? -14.174 -11.329 -0.361 1.00 95.81 225 TRP A C 1
ATOM 1823 O O . TRP A 1 225 ? -14.126 -12.452 0.155 1.00 95.81 225 TRP A O 1
ATOM 1833 N N . PRO A 1 226 ? -15.012 -11.054 -1.387 1.00 93.94 226 PRO A N 1
ATOM 1834 C CA . PRO A 1 226 ? -15.113 -9.801 -2.155 1.00 93.94 226 PRO A CA 1
ATOM 1835 C C . PRO A 1 226 ? -15.947 -8.700 -1.485 1.00 93.94 226 PRO A C 1
ATOM 1837 O O . PRO A 1 226 ? -15.936 -7.570 -1.958 1.00 93.94 226 PRO A O 1
ATOM 1840 N N . SER A 1 227 ? -16.661 -9.029 -0.412 1.00 94.19 227 SER A N 1
ATOM 1841 C CA . SER A 1 227 ? -17.466 -8.134 0.431 1.00 94.19 227 SER A CA 1
ATOM 1842 C C . SER A 1 227 ? -17.309 -8.551 1.895 1.00 94.19 227 SER A C 1
ATOM 1844 O O . SER A 1 227 ? -16.634 -9.545 2.182 1.00 94.19 227 SER A O 1
ATOM 1846 N N . ILE A 1 228 ? -17.980 -7.866 2.824 1.00 91.38 228 ILE A N 1
ATOM 1847 C CA . ILE A 1 228 ? -17.998 -8.249 4.246 1.00 91.38 228 ILE A CA 1
ATOM 1848 C C . ILE A 1 228 ? -18.502 -9.682 4.507 1.00 91.38 228 ILE A C 1
ATOM 1850 O O . ILE A 1 228 ? -18.083 -10.317 5.471 1.00 91.38 228 ILE A O 1
ATOM 1854 N N . GLN A 1 229 ? -19.354 -10.236 3.635 1.00 89.62 229 GLN A N 1
ATOM 1855 C CA . GLN A 1 229 ? -19.806 -11.638 3.715 1.00 89.62 229 GLN A CA 1
ATOM 1856 C C . GLN A 1 229 ? -18.765 -12.644 3.199 1.00 89.62 229 GLN A C 1
ATOM 1858 O O . GLN A 1 229 ? -18.972 -13.855 3.274 1.00 89.62 229 GLN A O 1
ATOM 1863 N N . GLY A 1 230 ? -17.672 -12.147 2.626 1.00 91.19 230 GLY A N 1
ATOM 1864 C CA . GLY A 1 230 ? -16.590 -12.937 2.081 1.00 91.19 230 GLY A CA 1
ATOM 1865 C C . GLY A 1 230 ? -15.599 -13.440 3.132 1.00 91.19 230 GLY A C 1
ATOM 1866 O O . GLY A 1 230 ? -15.851 -13.444 4.337 1.00 91.19 230 GLY A O 1
ATOM 1867 N N . LYS A 1 231 ? -14.432 -13.885 2.666 1.00 92.56 231 LYS A N 1
ATOM 1868 C CA . LYS A 1 231 ? -13.354 -14.366 3.538 1.00 92.56 231 LYS A CA 1
ATOM 1869 C C . LYS A 1 231 ? -12.420 -13.230 3.919 1.00 92.56 231 LYS A C 1
ATOM 1871 O O . LYS A 1 231 ? -12.253 -12.269 3.176 1.00 92.56 231 LYS A O 1
ATOM 1876 N N . LYS A 1 232 ? -11.734 -13.381 5.050 1.00 94.81 232 LYS A N 1
ATOM 1877 C CA . LYS A 1 232 ? -10.590 -12.529 5.372 1.00 94.81 232 LYS A CA 1
ATOM 1878 C C . LYS A 1 232 ? -9.475 -12.773 4.367 1.00 94.81 232 LYS A C 1
ATOM 1880 O O . LYS A 1 232 ? -9.109 -13.922 4.123 1.00 94.81 232 LYS A O 1
ATOM 1885 N N . THR A 1 233 ? -8.900 -11.695 3.857 1.00 96.38 233 THR A N 1
ATOM 1886 C CA . THR A 1 233 ? -7.706 -11.748 3.019 1.00 96.38 233 THR A CA 1
ATOM 1887 C C . THR A 1 233 ? -6.624 -10.817 3.544 1.00 96.38 233 THR A C 1
ATOM 1889 O O . THR A 1 233 ? -6.911 -9.782 4.147 1.00 96.38 233 THR A O 1
ATOM 1892 N N . PHE A 1 234 ? -5.366 -11.199 3.344 1.00 96.44 234 PHE A N 1
ATOM 1893 C CA . PHE A 1 234 ? -4.200 -10.397 3.694 1.00 96.44 234 PHE A CA 1
ATOM 1894 C C . PHE A 1 234 ? -3.149 -10.520 2.594 1.00 96.44 234 PHE A C 1
ATOM 1896 O O . PHE A 1 234 ? -2.802 -11.633 2.197 1.00 96.44 234 PHE A O 1
ATOM 1903 N N . LEU A 1 235 ? -2.667 -9.382 2.079 1.00 94.44 235 LEU A N 1
ATOM 1904 C CA . LEU A 1 235 ? -1.754 -9.330 0.925 1.00 94.44 235 LEU A CA 1
ATOM 1905 C C . LEU A 1 235 ? -2.255 -10.176 -0.267 1.00 94.44 235 LEU A C 1
ATOM 1907 O O . LEU A 1 235 ? -1.485 -10.894 -0.907 1.00 94.44 235 LEU A O 1
ATOM 1911 N N . GLY A 1 236 ? -3.567 -10.140 -0.524 1.00 91.62 236 GLY A N 1
ATOM 1912 C CA . GLY A 1 236 ? -4.202 -10.868 -1.625 1.00 91.62 236 GLY A CA 1
ATOM 1913 C C . GLY A 1 236 ? -4.479 -12.356 -1.372 1.00 91.62 236 GLY A C 1
ATOM 1914 O O . GLY A 1 236 ? -4.940 -13.050 -2.277 1.00 91.62 236 GLY A O 1
ATOM 1915 N N . LYS A 1 237 ? -4.178 -12.886 -0.179 1.00 93.50 237 LYS A N 1
ATOM 1916 C CA . LYS A 1 237 ? -4.309 -14.318 0.150 1.00 93.50 237 LYS A CA 1
ATOM 1917 C C . LYS A 1 237 ? -5.427 -14.567 1.145 1.00 93.50 237 LYS A C 1
ATOM 1919 O O . LYS A 1 237 ? -5.554 -13.813 2.106 1.00 93.50 237 LYS A O 1
ATOM 1924 N N . ASP A 1 238 ? -6.159 -15.663 0.953 1.00 94.12 238 ASP A N 1
ATOM 1925 C CA . ASP A 1 238 ? -7.119 -16.172 1.934 1.00 94.12 238 ASP A CA 1
ATOM 1926 C C . ASP A 1 238 ? -6.432 -16.417 3.282 1.00 94.12 238 ASP A C 1
ATOM 1928 O O . ASP A 1 238 ? -5.385 -17.066 3.378 1.00 94.12 238 ASP A O 1
ATOM 1932 N N . VAL A 1 239 ? -7.075 -15.919 4.328 1.00 91.44 239 VAL A N 1
ATOM 1933 C CA . VAL A 1 239 ? -6.671 -16.096 5.714 1.00 91.44 239 VAL A CA 1
ATOM 1934 C C . VAL A 1 239 ? -7.650 -17.049 6.393 1.00 91.44 239 VAL A C 1
ATOM 1936 O O . VAL A 1 239 ? -8.867 -16.867 6.346 1.00 91.44 239 VAL A O 1
ATOM 1939 N N . ASN A 1 240 ? -7.108 -18.067 7.049 1.00 88.00 240 ASN A N 1
ATOM 1940 C CA . ASN A 1 240 ? -7.817 -18.982 7.926 1.00 88.00 240 ASN A CA 1
ATOM 1941 C C . ASN A 1 240 ? -7.505 -18.665 9.400 1.00 88.00 240 ASN A C 1
ATOM 1943 O O . ASN A 1 240 ? -6.777 -17.729 9.719 1.00 88.00 240 ASN A O 1
ATOM 1947 N N . PHE A 1 241 ? -8.093 -19.430 10.318 1.00 78.81 241 PHE A N 1
ATOM 1948 C CA . PHE A 1 241 ? -7.914 -19.204 11.753 1.00 78.81 241 PHE A CA 1
ATOM 1949 C C . PHE A 1 241 ? -6.453 -19.364 12.215 1.00 78.81 241 PHE A C 1
ATOM 1951 O O . PHE A 1 241 ? -5.998 -18.601 13.061 1.00 78.81 241 PHE A O 1
ATOM 1958 N N . GLU A 1 242 ? -5.715 -20.317 11.642 1.00 82.56 242 GLU A N 1
ATOM 1959 C CA . GLU A 1 242 ? -4.344 -20.657 12.046 1.00 82.56 242 GLU A CA 1
ATOM 1960 C C . GLU A 1 242 ? -3.306 -19.655 11.532 1.00 82.56 242 GLU A C 1
ATOM 1962 O O . GLU A 1 242 ? -2.319 -19.380 12.210 1.00 82.56 242 GLU A O 1
ATOM 1967 N N . ASN A 1 243 ? -3.525 -19.094 10.341 1.00 83.56 243 ASN A N 1
ATOM 1968 C CA . ASN A 1 243 ? -2.611 -18.155 9.695 1.00 83.56 243 ASN A CA 1
ATOM 1969 C C . ASN A 1 243 ? -3.101 -16.699 9.761 1.00 83.56 243 ASN A C 1
ATOM 1971 O O . ASN A 1 243 ? -2.630 -15.864 8.989 1.00 83.56 243 ASN A O 1
ATOM 1975 N N . ASN A 1 244 ? -4.028 -16.394 10.680 1.00 86.88 244 ASN A N 1
ATOM 1976 C CA . ASN A 1 244 ? -4.612 -15.067 10.838 1.00 86.88 244 ASN A CA 1
ATOM 1977 C C . ASN A 1 244 ? -3.579 -14.039 11.323 1.00 86.88 244 ASN A C 1
ATOM 1979 O O . ASN A 1 244 ? -3.171 -14.097 12.488 1.00 86.88 244 ASN A O 1
ATOM 1983 N N . PRO A 1 245 ? -3.157 -13.084 10.471 1.00 88.75 245 PRO A N 1
ATOM 1984 C CA . PRO A 1 245 ? -2.192 -12.082 10.877 1.00 88.75 245 PRO A CA 1
ATOM 1985 C C . PRO A 1 245 ? -2.800 -11.157 11.933 1.00 88.75 245 PRO A C 1
ATOM 1987 O O . PRO A 1 245 ? -3.993 -10.846 11.915 1.00 88.75 245 PRO A O 1
ATOM 1990 N N . ALA A 1 246 ? -1.957 -10.681 12.849 1.00 88.75 246 ALA A N 1
ATOM 1991 C CA . ALA A 1 246 ? -2.332 -9.727 13.890 1.00 88.75 246 ALA A CA 1
ATOM 1992 C C . ALA A 1 246 ? -2.471 -8.300 13.321 1.00 88.75 246 ALA A C 1
ATOM 1994 O O . ALA A 1 246 ? -1.781 -7.375 13.742 1.00 88.75 246 ALA A O 1
ATOM 1995 N N . VAL A 1 247 ? -3.353 -8.144 12.336 1.00 91.19 247 VAL A N 1
ATOM 1996 C CA . VAL A 1 247 ? -3.663 -6.889 11.647 1.00 91.19 247 VAL A CA 1
ATOM 1997 C C . VAL A 1 247 ? -5.151 -6.585 11.746 1.00 91.19 247 VAL A C 1
ATOM 1999 O O . VAL A 1 247 ? -5.976 -7.443 12.072 1.00 91.19 247 VAL A O 1
ATOM 2002 N N . LYS A 1 248 ? -5.496 -5.337 11.456 1.00 91.81 248 LYS A N 1
ATOM 2003 C CA . LYS A 1 248 ? -6.881 -4.892 11.328 1.00 91.81 248 LYS A CA 1
ATOM 2004 C C . LYS A 1 248 ? -7.449 -5.343 9.988 1.00 91.81 248 LYS A C 1
ATOM 2006 O O . LYS A 1 248 ? -6.707 -5.426 9.013 1.00 91.81 248 LYS A O 1
ATOM 2011 N N . PHE A 1 249 ? -8.753 -5.596 9.932 1.00 93.56 249 PHE A N 1
ATOM 2012 C CA . PHE A 1 249 ? -9.448 -5.965 8.699 1.00 93.56 249 PHE A CA 1
ATOM 2013 C C . PHE A 1 249 ? -10.494 -4.914 8.356 1.00 93.56 249 PHE A C 1
ATOM 2015 O O . PHE A 1 249 ? -11.180 -4.452 9.262 1.00 93.56 249 PHE A O 1
ATOM 2022 N N . LEU A 1 250 ? -10.628 -4.555 7.081 1.00 94.25 250 LEU A N 1
ATOM 2023 C CA . LEU A 1 250 ? -11.685 -3.655 6.617 1.00 94.25 250 LEU A CA 1
ATOM 2024 C C . LEU A 1 250 ? -12.777 -4.388 5.851 1.00 94.25 250 LEU A C 1
ATOM 2026 O O . LEU A 1 250 ? -12.509 -5.373 5.159 1.00 94.25 250 LEU A O 1
ATOM 2030 N N . ASP A 1 251 ? -13.985 -3.848 5.938 1.00 94.12 251 ASP A N 1
ATOM 2031 C CA . ASP A 1 251 ? -15.024 -4.071 4.941 1.00 94.12 251 ASP A CA 1
ATOM 2032 C C . ASP A 1 251 ? -14.703 -3.238 3.685 1.00 94.12 251 ASP A C 1
ATOM 2034 O O . ASP A 1 251 ? -14.542 -2.019 3.795 1.00 94.12 251 ASP A O 1
ATOM 2038 N N . PRO A 1 252 ? -14.573 -3.855 2.496 1.00 94.94 252 PRO A N 1
ATOM 2039 C CA . PRO A 1 252 ? -14.280 -3.121 1.269 1.00 94.94 252 PRO A CA 1
ATOM 2040 C C . PRO A 1 252 ? -15.406 -2.155 0.873 1.00 94.94 252 PRO A C 1
ATOM 2042 O O . PRO A 1 252 ? -15.128 -1.107 0.296 1.00 94.94 252 PRO A O 1
ATOM 2045 N N . ASP A 1 253 ? -16.663 -2.471 1.190 1.00 92.50 253 ASP A N 1
ATOM 2046 C CA . ASP A 1 253 ? -17.814 -1.685 0.741 1.00 92.50 253 ASP A CA 1
ATOM 2047 C C . ASP A 1 253 ? -17.967 -0.389 1.547 1.00 92.50 253 ASP A C 1
ATOM 2049 O O . ASP A 1 253 ? -18.239 0.672 0.989 1.00 92.50 253 ASP A O 1
ATOM 2053 N N . THR A 1 254 ? -17.743 -0.458 2.860 1.00 89.31 254 THR A N 1
ATOM 2054 C CA . THR A 1 254 ? -17.880 0.690 3.774 1.00 89.31 254 THR A CA 1
ATOM 2055 C C . THR A 1 254 ? -16.553 1.369 4.105 1.00 89.31 254 THR A C 1
ATOM 2057 O O . THR A 1 254 ? -16.546 2.511 4.557 1.00 89.31 254 THR A O 1
ATOM 2060 N N . CYS A 1 255 ? -15.421 0.694 3.870 1.00 89.56 255 CYS A N 1
ATOM 2061 C CA . CYS A 1 255 ? -14.087 1.112 4.313 1.00 89.56 255 CYS A CA 1
ATOM 2062 C C . CYS A 1 255 ? -13.946 1.282 5.836 1.00 89.56 255 CYS A C 1
ATOM 2064 O O . CYS A 1 255 ? -13.035 1.976 6.304 1.00 89.56 255 CYS A O 1
ATOM 2066 N N . GLU A 1 256 ? -14.809 0.633 6.618 1.00 88.69 256 GLU A N 1
ATOM 2067 C CA . GLU A 1 256 ? -14.727 0.617 8.076 1.00 88.69 256 GLU A CA 1
ATOM 2068 C C . GLU A 1 256 ? -13.883 -0.558 8.578 1.00 88.69 256 GLU A C 1
ATOM 2070 O O . GLU A 1 256 ? -13.837 -1.636 7.980 1.00 88.69 256 GLU A O 1
ATOM 2075 N N . VAL A 1 257 ? -13.172 -0.341 9.689 1.00 88.31 257 VAL A N 1
ATOM 2076 C CA . VAL A 1 257 ? -12.362 -1.382 10.331 1.00 88.31 257 VAL A CA 1
ATOM 2077 C C . VAL A 1 257 ? -13.264 -2.281 11.173 1.00 88.31 257 VAL A C 1
ATOM 2079 O O . VAL A 1 257 ? -13.853 -1.849 12.161 1.00 88.31 257 VAL A O 1
ATOM 2082 N N . ILE A 1 258 ? -13.292 -3.562 10.828 1.00 84.50 258 ILE A N 1
ATOM 2083 C CA . ILE A 1 258 ? -14.102 -4.590 11.474 1.00 84.50 258 ILE A CA 1
ATOM 2084 C C . ILE A 1 258 ? -13.439 -5.087 12.757 1.00 84.50 258 ILE A C 1
ATOM 2086 O O . ILE A 1 258 ? -12.227 -5.310 12.824 1.00 84.50 258 ILE A O 1
ATOM 2090 N N . GLY A 1 259 ? -14.260 -5.334 13.779 1.00 70.31 259 GLY A N 1
ATOM 2091 C CA . GLY A 1 259 ? -13.807 -5.826 15.084 1.00 70.31 259 GLY A CA 1
ATOM 2092 C C . GLY A 1 259 ? -13.270 -4.736 16.017 1.00 70.31 259 GLY A C 1
ATOM 2093 O O . GLY A 1 259 ? -12.800 -5.060 17.108 1.00 70.31 259 GLY A O 1
ATOM 2094 N N . GLU A 1 260 ? -13.361 -3.468 15.607 1.00 67.06 260 GLU A N 1
ATOM 2095 C CA . GLU A 1 260 ? -13.278 -2.294 16.490 1.00 67.06 260 GLU A CA 1
ATOM 2096 C C . GLU A 1 260 ? -14.666 -1.758 16.877 1.00 67.06 260 GLU A C 1
ATOM 2098 O O . GLU A 1 260 ? -14.769 -0.764 17.598 1.00 67.06 260 GLU A O 1
ATOM 2103 N N . GLU A 1 261 ? -15.727 -2.420 16.411 1.00 71.25 261 GLU A N 1
ATOM 2104 C CA . GLU A 1 261 ? -17.100 -2.118 16.789 1.00 71.25 261 GLU A CA 1
ATOM 2105 C C . GLU A 1 261 ? -17.294 -2.381 18.280 1.00 71.25 261 GLU A C 1
ATOM 2107 O O . GLU A 1 261 ? -17.017 -3.464 18.804 1.00 71.25 261 GLU A O 1
ATOM 2112 N N . LEU A 1 262 ? -17.770 -1.350 18.965 1.00 81.44 262 LEU A N 1
ATOM 2113 C CA . LEU A 1 262 ? -18.177 -1.415 20.353 1.00 81.44 262 LEU A CA 1
ATOM 2114 C C . LEU A 1 262 ? -19.695 -1.266 20.391 1.00 81.44 262 LEU A C 1
ATOM 2116 O O . LEU A 1 262 ? -20.232 -0.430 19.658 1.00 81.44 262 LEU A O 1
ATOM 2120 N N . PRO A 1 263 ? -20.398 -2.055 21.216 1.00 85.56 263 PRO A N 1
ATOM 2121 C CA . PRO A 1 263 ? -21.835 -1.908 21.355 1.00 85.56 263 PRO A CA 1
ATOM 2122 C C . PRO A 1 263 ? -22.168 -0.483 21.813 1.00 85.56 263 PRO A C 1
ATOM 2124 O O . PRO A 1 263 ? -21.468 0.098 22.636 1.00 85.56 263 PRO A O 1
ATOM 2127 N N . ALA A 1 264 ? -23.238 0.101 21.271 1.00 86.94 264 ALA A N 1
ATOM 2128 C CA . ALA A 1 264 ? -23.646 1.457 21.645 1.00 86.94 264 ALA A CA 1
ATOM 2129 C C . ALA A 1 264 ? -24.110 1.540 23.112 1.00 86.94 264 ALA A C 1
ATOM 2131 O O . ALA A 1 264 ? -24.005 2.589 23.744 1.00 86.94 264 ALA A O 1
ATOM 2132 N N . PHE A 1 265 ? -24.619 0.430 23.642 1.00 91.88 265 PHE A N 1
ATOM 2133 C CA . PHE A 1 265 ? -25.077 0.259 25.014 1.00 91.88 265 PHE A CA 1
ATOM 2134 C C . PHE A 1 265 ? -24.723 -1.148 25.487 1.00 91.88 265 PHE A C 1
ATOM 2136 O O . PHE A 1 265 ? -24.679 -2.084 24.688 1.00 91.88 265 PHE A O 1
ATOM 2143 N N . ILE A 1 266 ? -24.494 -1.290 26.785 1.00 91.06 266 ILE A N 1
ATOM 2144 C CA . ILE A 1 266 ? -24.314 -2.585 27.443 1.00 91.06 266 ILE A CA 1
ATOM 2145 C C . ILE A 1 266 ? -25.336 -2.734 28.566 1.00 91.06 266 ILE A C 1
ATOM 2147 O O . ILE A 1 266 ? -25.877 -1.744 29.061 1.00 91.06 266 ILE A O 1
ATOM 2151 N N . ASP A 1 267 ? -25.583 -3.975 28.976 1.00 90.00 267 ASP A N 1
ATOM 2152 C CA . ASP A 1 267 ? -26.286 -4.236 30.230 1.00 90.00 267 ASP A CA 1
ATOM 2153 C C . ASP A 1 267 ? -25.477 -3.694 31.418 1.00 90.00 267 ASP A C 1
ATOM 2155 O O . ASP A 1 267 ? -24.274 -3.441 31.301 1.00 90.00 267 ASP A O 1
ATOM 2159 N N . GLU A 1 268 ? -26.137 -3.518 32.567 1.00 91.44 268 GLU A N 1
ATOM 2160 C CA . GLU A 1 268 ? -25.498 -2.975 33.767 1.00 91.44 268 GLU A CA 1
ATOM 2161 C C . GLU A 1 268 ? -24.216 -3.756 34.108 1.00 91.44 268 GLU A C 1
ATOM 2163 O O . GLU A 1 268 ? -24.280 -4.954 34.417 1.00 91.44 268 GLU A O 1
ATOM 2168 N N . PRO A 1 269 ? -23.034 -3.110 34.043 1.00 91.25 269 PRO A N 1
ATOM 2169 C CA . PRO A 1 269 ? -21.797 -3.789 34.351 1.00 91.25 269 PRO A CA 1
ATOM 2170 C C . PRO A 1 269 ? -21.778 -4.151 35.834 1.00 91.25 269 PRO A C 1
ATOM 2172 O O . PRO A 1 269 ? -22.204 -3.373 36.682 1.00 91.25 269 PRO A O 1
ATOM 2175 N N . THR A 1 270 ? -21.254 -5.331 36.160 1.00 91.81 270 THR A N 1
ATOM 2176 C CA . THR A 1 270 ? -21.102 -5.792 37.546 1.00 91.81 270 THR A CA 1
ATOM 2177 C C . THR A 1 270 ? -19.658 -6.187 37.829 1.00 91.81 270 THR A C 1
ATOM 2179 O O . THR A 1 270 ? -18.948 -6.666 36.940 1.00 91.81 270 THR A O 1
ATOM 2182 N N . GLU A 1 271 ? -19.221 -6.035 39.083 1.00 91.88 271 GLU A N 1
ATOM 2183 C CA . GLU A 1 271 ? -17.902 -6.508 39.532 1.00 91.88 271 GLU A CA 1
ATOM 2184 C C . GLU A 1 271 ? -17.739 -8.021 39.335 1.00 91.88 271 GLU A C 1
ATOM 2186 O O . GLU A 1 271 ? -16.650 -8.489 39.014 1.00 91.88 271 GLU A O 1
ATOM 2191 N N . ALA A 1 272 ? -18.823 -8.793 39.457 1.00 89.06 272 ALA A N 1
ATOM 2192 C CA . ALA A 1 272 ? -18.803 -10.234 39.219 1.00 89.06 272 ALA A CA 1
ATOM 2193 C C . ALA A 1 272 ? -18.449 -10.582 37.763 1.00 89.06 272 ALA A C 1
ATOM 2195 O O . ALA A 1 272 ? -17.719 -11.542 37.518 1.00 89.06 272 ALA A O 1
ATOM 2196 N N . LEU A 1 273 ? -18.947 -9.794 36.804 1.00 89.81 273 LEU A N 1
ATOM 2197 C CA . LEU A 1 273 ? -18.733 -10.037 35.382 1.00 89.81 273 LEU A CA 1
ATOM 2198 C C . LEU A 1 273 ? -17.386 -9.491 34.893 1.00 89.81 273 LEU A C 1
ATOM 2200 O O . LEU A 1 273 ? -16.642 -10.184 34.199 1.00 89.81 273 LEU A O 1
ATOM 2204 N N . TYR A 1 274 ? -17.064 -8.249 35.261 1.00 91.31 274 TYR A N 1
ATOM 2205 C CA . TYR A 1 274 ? -15.909 -7.526 34.719 1.00 91.31 274 TYR A CA 1
ATOM 2206 C C . TYR A 1 274 ? -14.680 -7.530 35.640 1.00 91.31 274 TYR A C 1
ATOM 2208 O O . TYR A 1 274 ? -13.574 -7.204 35.189 1.00 91.31 274 TYR A O 1
ATOM 2216 N N . GLY A 1 275 ? -14.832 -7.945 36.901 1.00 91.12 275 GLY A N 1
ATOM 2217 C CA . GLY A 1 275 ? -13.750 -8.054 37.878 1.00 91.12 275 GLY A CA 1
ATOM 2218 C C . GLY A 1 275 ? -12.968 -6.752 38.024 1.00 91.12 275 GLY A C 1
ATOM 2219 O O . GLY A 1 275 ? -13.542 -5.672 38.124 1.00 91.12 275 GLY A O 1
ATOM 2220 N N . ILE A 1 276 ? -11.638 -6.850 37.948 1.00 91.81 276 ILE A N 1
ATOM 2221 C CA . ILE A 1 276 ? -10.718 -5.704 38.044 1.00 91.81 276 ILE A CA 1
ATOM 2222 C C . ILE A 1 276 ? -10.936 -4.627 36.969 1.00 91.81 276 ILE A C 1
ATOM 2224 O O . ILE A 1 276 ? -10.427 -3.522 37.112 1.00 91.81 276 ILE A O 1
ATOM 2228 N N . ASN A 1 277 ? -11.648 -4.942 35.881 1.00 94.31 277 ASN A N 1
ATOM 2229 C CA . ASN A 1 277 ? -11.913 -3.996 34.798 1.00 94.31 277 ASN A CA 1
ATOM 2230 C C . ASN A 1 277 ? -13.234 -3.234 34.985 1.00 94.31 277 ASN A C 1
ATOM 2232 O O . ASN A 1 277 ? -13.577 -2.424 34.129 1.00 94.31 277 ASN A O 1
ATOM 2236 N N . TYR A 1 278 ? -13.989 -3.500 36.056 1.00 92.94 278 TYR A N 1
ATOM 2237 C CA . TYR A 1 278 ? -15.311 -2.917 36.293 1.00 92.94 278 TYR A CA 1
ATOM 2238 C C . TYR A 1 278 ? -15.312 -1.382 36.234 1.00 92.94 278 TYR A C 1
ATOM 2240 O O . TYR A 1 278 ? -16.092 -0.806 35.474 1.00 92.94 278 TYR A O 1
ATOM 2248 N N . ASP A 1 279 ? -14.394 -0.731 36.952 1.00 93.12 279 ASP A N 1
ATOM 2249 C CA . ASP A 1 279 ? -14.296 0.734 36.970 1.00 93.12 279 ASP A CA 1
ATOM 2250 C C . ASP A 1 279 ? -14.003 1.292 35.570 1.00 93.12 279 ASP A C 1
ATOM 2252 O O . ASP A 1 279 ? -14.677 2.205 35.100 1.00 93.12 279 ASP A O 1
ATOM 2256 N N . PHE A 1 280 ? -13.080 0.658 34.840 1.00 95.12 280 PHE A N 1
ATOM 2257 C CA . PHE A 1 280 ? -12.746 1.040 33.468 1.00 95.12 280 PHE A CA 1
ATOM 2258 C C . PHE A 1 280 ? -13.944 0.920 32.508 1.00 95.12 280 PHE A C 1
ATOM 2260 O O . PHE A 1 280 ? -14.136 1.780 31.645 1.00 95.12 280 PHE A O 1
ATOM 2267 N N . ILE A 1 281 ? -14.777 -0.122 32.651 1.00 94.62 281 ILE A N 1
ATOM 2268 C CA . ILE A 1 281 ? -16.007 -0.259 31.857 1.00 94.62 281 ILE A CA 1
ATOM 2269 C C . ILE A 1 281 ? -16.972 0.885 32.163 1.00 94.62 281 ILE A C 1
ATOM 2271 O O . ILE A 1 281 ? -17.512 1.465 31.226 1.00 94.62 281 ILE A O 1
ATOM 2275 N N . ARG A 1 282 ? -17.157 1.249 33.437 1.00 93.50 282 ARG A N 1
ATOM 2276 C CA . ARG A 1 282 ? -18.038 2.359 33.836 1.00 93.50 282 ARG A CA 1
ATOM 2277 C C . ARG A 1 282 ? -17.549 3.728 33.376 1.00 93.50 282 ARG A C 1
ATOM 2279 O O . ARG A 1 282 ? -18.368 4.599 33.087 1.00 93.50 282 ARG A O 1
ATOM 2286 N N . ASP A 1 283 ? -16.239 3.911 33.279 1.00 93.31 283 ASP A N 1
ATOM 2287 C CA . ASP A 1 283 ? -15.655 5.133 32.724 1.00 93.31 283 ASP A CA 1
ATOM 2288 C C . ASP A 1 283 ? -15.920 5.255 31.214 1.00 93.31 283 ASP A C 1
ATOM 2290 O O . ASP A 1 283 ? -16.114 6.356 30.688 1.00 93.31 283 ASP A O 1
ATOM 2294 N N . CYS A 1 284 ? -15.957 4.120 30.507 1.00 93.38 284 CYS A N 1
ATOM 2295 C CA . CYS A 1 284 ? -16.220 4.062 29.069 1.00 93.38 284 CYS A CA 1
ATOM 2296 C C . CYS A 1 284 ? -17.718 4.035 28.714 1.00 93.38 284 CYS A C 1
ATOM 2298 O O . CYS A 1 284 ? -18.098 4.542 27.656 1.00 93.38 284 CYS A O 1
ATOM 2300 N N . TYR A 1 285 ? -18.551 3.443 29.572 1.00 93.81 285 TYR A N 1
ATOM 2301 C CA . TYR A 1 285 ? -19.995 3.282 29.413 1.00 93.81 285 TYR A CA 1
ATOM 2302 C C . TYR A 1 285 ? -20.720 3.885 30.612 1.00 93.81 285 TYR A C 1
ATOM 2304 O O . TYR A 1 285 ? -20.684 3.343 31.716 1.00 93.81 285 TYR A O 1
ATOM 2312 N N . SER A 1 286 ? -21.402 5.009 30.396 1.00 87.94 286 SER A N 1
ATOM 2313 C CA . SER A 1 286 ? -21.970 5.816 31.481 1.00 87.94 286 SER A CA 1
ATOM 2314 C C . SER A 1 286 ? -23.409 6.266 31.196 1.00 87.94 286 SER A C 1
ATOM 2316 O O . SER A 1 286 ? -23.946 6.060 30.107 1.00 87.94 286 SER A O 1
ATOM 2318 N N . GLY A 1 287 ? -24.060 6.860 32.200 1.00 85.69 287 GLY A N 1
ATOM 2319 C CA . GLY A 1 287 ? -25.465 7.278 32.130 1.00 85.69 287 GLY A CA 1
ATOM 2320 C C . GLY A 1 287 ? -26.464 6.146 32.400 1.00 85.69 287 GLY A C 1
ATOM 2321 O O . GLY A 1 287 ? -26.082 5.025 32.720 1.00 85.69 287 GLY A O 1
ATOM 2322 N N . GLU A 1 288 ? -27.760 6.446 32.277 1.00 76.69 288 GLU A N 1
ATOM 2323 C CA . GLU A 1 288 ? -28.858 5.546 32.686 1.00 76.69 288 GLU A CA 1
ATOM 2324 C C . GLU A 1 288 ? -28.961 4.243 31.874 1.00 76.69 288 GLU A C 1
ATOM 2326 O O . GLU A 1 288 ? -29.570 3.285 32.337 1.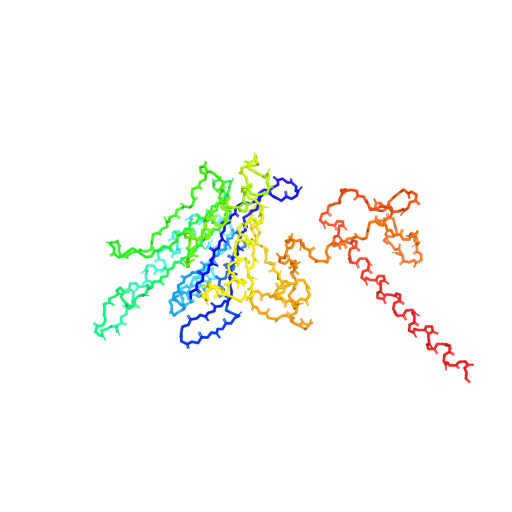00 76.69 288 GLU A O 1
ATOM 2331 N N . LYS A 1 289 ? -28.380 4.195 30.670 1.00 85.56 289 LYS A N 1
ATOM 2332 C CA . LYS A 1 289 ? -28.375 3.009 29.795 1.00 85.56 289 LYS A CA 1
ATOM 2333 C C . LYS A 1 289 ? -26.978 2.445 29.544 1.00 85.56 289 LYS A C 1
ATOM 2335 O O . LYS A 1 289 ? -26.816 1.681 28.600 1.00 85.56 289 LYS A O 1
ATOM 2340 N N . PHE A 1 290 ? -25.988 2.874 30.336 1.00 90.69 290 PHE A N 1
ATOM 2341 C CA . PHE A 1 290 ? -24.575 2.549 30.122 1.00 90.69 290 PHE A CA 1
ATOM 2342 C C . PHE A 1 290 ? -24.205 2.710 28.646 1.00 90.69 290 PHE A C 1
ATOM 2344 O O . PHE A 1 290 ? -23.864 1.754 27.956 1.00 90.69 290 PHE A O 1
ATOM 2351 N N . THR A 1 291 ?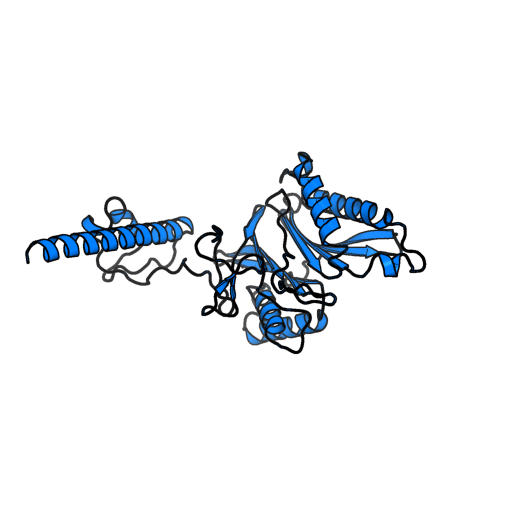 -24.362 3.934 28.146 1.00 91.88 291 THR A N 1
ATOM 2352 C CA . THR A 1 291 ? -24.109 4.273 26.747 1.00 91.88 291 THR A CA 1
ATOM 2353 C C . THR A 1 291 ? -22.616 4.480 26.542 1.00 91.88 291 THR A C 1
ATOM 2355 O O . THR A 1 291 ? -21.947 5.088 27.385 1.00 91.88 291 THR A O 1
ATOM 2358 N N . LEU A 1 292 ? -22.101 4.005 25.409 1.00 92.19 292 LEU A N 1
ATOM 2359 C CA . LEU A 1 292 ? -20.718 4.218 25.006 1.00 92.19 292 LEU A CA 1
ATOM 2360 C C . LEU A 1 292 ? -20.409 5.718 24.929 1.00 92.19 292 LEU A C 1
ATOM 2362 O O . LEU A 1 292 ? -21.143 6.493 24.314 1.00 92.19 292 LEU A O 1
ATOM 2366 N N . LYS A 1 293 ? -19.289 6.126 25.519 1.00 89.88 293 LYS A N 1
ATOM 2367 C CA . LYS A 1 293 ? -18.776 7.493 25.417 1.00 89.88 293 LYS A CA 1
ATOM 2368 C C . LYS A 1 293 ? -18.532 7.881 23.952 1.00 89.88 293 LYS A C 1
ATOM 2370 O O . LYS A 1 293 ? -17.892 7.139 23.212 1.00 89.88 293 LYS A O 1
ATOM 2375 N N . GLU A 1 294 ? -18.973 9.079 23.558 1.00 80.00 294 GLU A N 1
ATOM 2376 C CA . GLU A 1 294 ? -18.867 9.569 22.169 1.00 80.00 294 GLU A CA 1
ATOM 2377 C C . GLU A 1 294 ? -17.422 9.602 21.644 1.00 80.00 294 GLU A C 1
ATOM 2379 O O . GLU A 1 294 ? -17.173 9.352 20.465 1.00 80.00 294 GLU A O 1
ATOM 2384 N N . VAL A 1 295 ? -16.455 9.890 22.522 1.00 79.69 295 VAL A N 1
ATOM 2385 C CA . VAL A 1 295 ? -15.033 9.966 22.173 1.00 79.69 295 VAL A CA 1
ATOM 2386 C C . VAL A 1 295 ? -14.223 9.026 23.058 1.00 79.69 295 VAL A C 1
ATOM 2388 O O . VAL A 1 295 ? -14.100 9.237 24.266 1.00 79.69 295 VAL A O 1
ATOM 2391 N N . LEU A 1 296 ? -13.632 8.018 22.416 1.00 80.88 296 LEU A N 1
ATOM 2392 C CA . LEU A 1 296 ? -12.705 7.048 23.002 1.00 80.88 296 LEU A CA 1
ATOM 2393 C C . LEU A 1 296 ? -11.365 7.091 22.267 1.00 80.88 296 LEU A C 1
ATOM 2395 O O . LEU A 1 296 ? -11.303 7.191 21.034 1.00 80.88 296 LEU A O 1
ATOM 2399 N N . SER A 1 297 ? -10.285 6.962 23.025 1.00 79.19 297 SER A N 1
ATOM 2400 C CA . SER A 1 297 ? -8.937 6.760 22.504 1.00 79.19 297 SER A CA 1
ATOM 2401 C C . SER A 1 297 ? -8.779 5.370 21.870 1.00 79.19 297 SER A C 1
ATOM 2403 O O . SER A 1 297 ? -9.494 4.420 22.199 1.00 79.19 297 SER A O 1
ATOM 2405 N N . LYS A 1 298 ? -7.785 5.214 20.979 1.00 68.19 298 LYS A N 1
ATOM 2406 C CA . LYS A 1 298 ? -7.432 3.912 20.372 1.00 68.19 298 LYS A CA 1
ATOM 2407 C C . LYS A 1 298 ? -7.108 2.858 21.440 1.00 68.19 298 LYS A C 1
ATOM 2409 O O . LYS A 1 298 ? -7.461 1.694 21.273 1.00 68.19 298 LYS A O 1
ATOM 2414 N N . HIS A 1 299 ? -6.464 3.271 22.535 1.00 76.94 299 HIS A N 1
ATOM 2415 C CA . HIS A 1 299 ? -6.143 2.381 23.648 1.00 76.94 299 HIS A CA 1
ATOM 2416 C C . HIS A 1 299 ? -7.404 1.916 24.379 1.00 76.94 299 HIS A C 1
ATOM 2418 O O . HIS A 1 299 ? -7.555 0.719 24.596 1.00 76.94 299 HIS A O 1
ATOM 2424 N N . GLU A 1 300 ? -8.334 2.825 24.691 1.00 87.06 300 GLU A N 1
ATOM 2425 C CA . GLU A 1 300 ? -9.586 2.456 25.361 1.00 87.06 300 GLU A CA 1
ATOM 2426 C C . GLU A 1 300 ? -10.409 1.483 24.514 1.00 87.06 300 GLU A C 1
ATOM 2428 O O . GLU A 1 300 ? -10.822 0.441 25.018 1.00 87.06 300 GLU A O 1
ATOM 2433 N N . LYS A 1 301 ? -10.571 1.756 23.210 1.00 82.31 301 LYS A N 1
ATOM 2434 C CA . LYS A 1 301 ? -11.298 0.852 22.304 1.00 82.31 301 LYS A CA 1
ATOM 2435 C C . LYS A 1 301 ? -10.676 -0.541 22.256 1.00 82.31 301 LYS A C 1
ATOM 2437 O O . LYS A 1 301 ? -11.376 -1.541 22.395 1.00 82.31 301 LYS A O 1
ATOM 2442 N N . TYR A 1 302 ? -9.354 -0.607 22.102 1.00 77.94 302 TYR A N 1
ATOM 2443 C CA . TYR A 1 302 ? -8.623 -1.871 22.090 1.00 77.94 302 TYR A CA 1
ATOM 2444 C C . TYR A 1 302 ? -8.794 -2.647 23.404 1.00 77.94 302 TYR A C 1
ATOM 2446 O O . TYR A 1 302 ? -9.048 -3.854 23.393 1.00 77.94 302 TYR A O 1
ATOM 2454 N N . THR A 1 303 ? -8.689 -1.951 24.537 1.00 85.56 303 THR A N 1
ATOM 2455 C CA . THR A 1 303 ? -8.858 -2.540 25.866 1.00 85.56 303 THR A CA 1
ATOM 2456 C C . THR A 1 303 ? -10.284 -3.057 26.065 1.00 85.56 303 THR A C 1
ATOM 2458 O O . THR A 1 303 ? -10.442 -4.194 26.503 1.00 85.56 303 THR A O 1
ATOM 2461 N N . LEU A 1 304 ? -11.311 -2.305 25.652 1.00 91.12 304 LEU A N 1
ATOM 2462 C CA . LEU A 1 304 ? -12.713 -2.738 25.695 1.00 91.12 304 LEU A CA 1
ATOM 2463 C C . LEU A 1 304 ? -12.954 -4.023 24.898 1.00 91.12 304 LEU A C 1
ATOM 2465 O O . LEU A 1 304 ? -13.478 -4.991 25.446 1.00 91.12 304 LEU A O 1
ATOM 2469 N N . VAL A 1 305 ? -12.514 -4.075 23.636 1.00 86.50 305 VAL A N 1
ATOM 2470 C CA . VAL A 1 305 ? -12.659 -5.277 22.794 1.00 86.50 305 VAL A CA 1
ATOM 2471 C C . VAL A 1 305 ? -11.993 -6.489 23.451 1.00 86.50 305 VAL A C 1
ATOM 2473 O O . VAL A 1 305 ? -12.533 -7.596 23.428 1.00 86.50 305 VAL A O 1
ATOM 2476 N N . ARG A 1 306 ? -10.818 -6.299 24.060 1.00 85.50 306 ARG A N 1
ATOM 2477 C CA . ARG A 1 306 ? -10.098 -7.371 24.752 1.00 85.50 306 ARG A CA 1
ATOM 2478 C C . ARG A 1 306 ? -10.827 -7.836 26.015 1.00 85.50 306 ARG A C 1
ATOM 2480 O O . ARG A 1 306 ? -10.914 -9.043 26.227 1.00 85.50 306 ARG A O 1
ATOM 2487 N N . ILE A 1 307 ? -11.365 -6.911 26.813 1.00 91.06 307 ILE A N 1
ATOM 2488 C CA . ILE A 1 307 ? -12.175 -7.240 27.994 1.00 91.06 307 ILE A CA 1
ATOM 2489 C C . ILE A 1 307 ? -13.409 -8.037 27.574 1.00 91.06 307 ILE A C 1
ATOM 2491 O O . ILE A 1 307 ? -13.670 -9.090 28.144 1.00 91.06 307 ILE A O 1
ATOM 2495 N N . PHE A 1 308 ? -14.135 -7.598 26.545 1.00 91.88 308 PHE A N 1
ATOM 2496 C CA . PHE A 1 308 ? -15.334 -8.301 26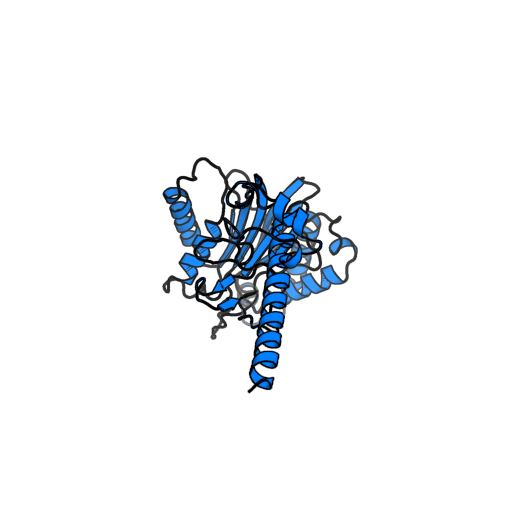.084 1.00 91.88 308 PHE A CA 1
ATOM 2497 C C . PHE A 1 308 ? -15.038 -9.705 25.562 1.00 91.88 308 PHE A C 1
ATOM 2499 O O . PHE A 1 308 ? -15.803 -10.622 25.844 1.00 91.88 308 PHE A O 1
ATOM 2506 N N . LYS A 1 309 ? -13.907 -9.913 24.878 1.00 87.44 309 LYS A N 1
ATOM 2507 C CA . LYS A 1 309 ? -13.468 -11.259 24.477 1.00 87.44 309 LYS A CA 1
ATOM 2508 C C . LYS A 1 309 ? -13.159 -12.158 25.678 1.00 87.44 309 LYS A C 1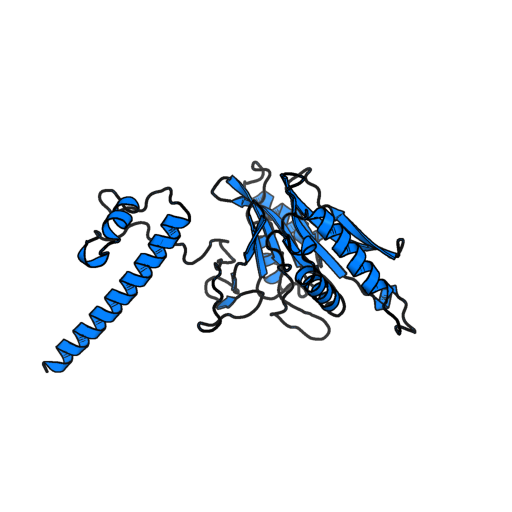
ATOM 2510 O O . LYS A 1 309 ? -13.568 -13.315 25.677 1.00 87.44 309 LYS A O 1
ATOM 2515 N N . ASP A 1 310 ? -12.465 -11.635 26.691 1.00 88.88 310 ASP A N 1
ATOM 2516 C CA . ASP A 1 310 ? -12.160 -12.379 27.924 1.00 88.88 310 ASP A CA 1
ATOM 2517 C C . ASP A 1 310 ? -13.440 -12.742 28.692 1.00 88.88 310 ASP A C 1
ATOM 2519 O O . ASP A 1 310 ? -13.629 -13.888 29.096 1.00 88.88 310 ASP A O 1
ATOM 2523 N N . VAL A 1 311 ? -14.361 -11.787 28.828 1.00 91.44 311 VAL A N 1
ATOM 2524 C CA . VAL A 1 311 ? -15.665 -11.998 29.467 1.00 91.44 311 VAL A CA 1
ATOM 2525 C C . VAL A 1 311 ? -16.498 -13.022 28.698 1.00 91.44 311 VAL A C 1
ATOM 2527 O O . VAL A 1 311 ? -17.008 -13.955 29.310 1.00 91.44 311 VAL A O 1
ATOM 2530 N N . ALA A 1 312 ? -16.590 -12.915 27.369 1.00 89.81 312 ALA A N 1
ATOM 2531 C CA . ALA A 1 312 ? -17.315 -13.881 26.543 1.00 89.81 312 ALA A CA 1
ATOM 2532 C C . ALA A 1 312 ? -16.761 -15.304 26.712 1.00 89.81 312 ALA A C 1
ATOM 2534 O O . ALA A 1 312 ? -17.529 -16.256 26.847 1.00 89.81 312 ALA A O 1
ATOM 2535 N N . TYR A 1 313 ? -15.434 -15.449 26.772 1.00 90.50 313 TYR A N 1
ATOM 2536 C CA . TYR A 1 313 ? -14.801 -16.742 27.017 1.00 90.50 313 TYR A CA 1
ATOM 2537 C C . TYR A 1 313 ? -15.092 -17.276 28.428 1.00 90.50 313 TYR A C 1
ATOM 2539 O O . TYR A 1 313 ? -15.419 -18.449 28.582 1.00 90.50 313 TYR A O 1
ATOM 2547 N N . LYS A 1 314 ? -15.043 -16.426 29.462 1.00 88.12 314 LYS A N 1
ATOM 2548 C CA . LYS A 1 314 ? -15.408 -16.819 30.836 1.00 88.12 314 LYS A CA 1
ATOM 2549 C C . LYS A 1 314 ? -16.861 -17.269 30.945 1.00 88.12 314 LYS A C 1
ATOM 2551 O O . LYS A 1 314 ? -17.110 -18.300 31.562 1.00 88.12 314 LYS A O 1
ATOM 2556 N N . ILE A 1 315 ? -17.793 -16.532 30.336 1.00 89.69 315 ILE A N 1
ATOM 2557 C CA . ILE A 1 315 ? -19.214 -16.905 30.288 1.00 89.69 315 ILE A CA 1
ATOM 2558 C C . ILE A 1 315 ? -19.367 -18.270 29.615 1.00 89.69 315 ILE A C 1
ATOM 2560 O O . ILE A 1 315 ? -20.037 -19.140 30.162 1.00 89.69 315 ILE A O 1
ATOM 2564 N N . PHE A 1 316 ? -18.709 -18.480 28.471 1.00 90.56 316 PHE A N 1
ATOM 2565 C CA . PHE A 1 316 ? -18.743 -19.759 27.765 1.00 90.56 316 PHE A CA 1
ATOM 2566 C C . PHE A 1 316 ? -18.266 -20.917 28.657 1.00 90.56 316 PHE A C 1
ATOM 2568 O O . PHE A 1 316 ? -18.968 -21.914 28.792 1.00 90.56 316 PHE A O 1
ATOM 2575 N N . ILE A 1 317 ? -17.122 -20.768 29.337 1.00 88.88 317 ILE A N 1
ATOM 2576 C CA . ILE A 1 317 ? -16.617 -21.789 30.270 1.00 88.88 317 ILE A CA 1
ATOM 2577 C C . ILE A 1 317 ? -17.604 -22.039 31.417 1.00 88.88 317 ILE A C 1
ATOM 2579 O O . ILE A 1 317 ? -17.879 -23.190 31.742 1.00 88.88 317 ILE A O 1
ATOM 2583 N N . GLN A 1 318 ? -18.166 -20.987 32.017 1.00 88.50 318 GLN A N 1
ATOM 2584 C CA . GLN A 1 318 ? -19.142 -21.123 33.104 1.00 88.50 318 GLN A CA 1
ATOM 2585 C C . GLN A 1 318 ? -20.405 -21.868 32.664 1.00 88.50 318 GLN A C 1
ATOM 2587 O O . GLN A 1 318 ? -20.900 -22.704 33.417 1.00 88.50 318 GLN A O 1
ATOM 2592 N N . GLN A 1 319 ? -20.901 -21.598 31.455 1.00 90.31 319 GLN A N 1
ATOM 2593 C CA . GLN A 1 319 ? -22.056 -22.295 30.889 1.00 90.31 319 GLN A CA 1
ATOM 2594 C C . GLN A 1 319 ? -21.770 -23.788 30.713 1.00 90.31 319 GLN A C 1
ATOM 2596 O O . GLN A 1 319 ? -22.570 -24.611 31.143 1.00 90.31 319 GLN A O 1
ATOM 2601 N N . GLN A 1 320 ? -20.601 -24.142 30.173 1.00 88.12 320 GLN A N 1
ATOM 2602 C CA . GLN A 1 320 ? -20.213 -25.547 30.012 1.00 88.12 320 GLN A CA 1
ATOM 2603 C C . GLN A 1 320 ? -20.046 -26.262 31.360 1.00 88.12 320 GLN A C 1
ATOM 2605 O O . GLN A 1 320 ? -20.497 -27.392 31.521 1.00 88.12 320 GLN A O 1
ATOM 2610 N N . MET A 1 321 ? -19.483 -25.587 32.366 1.00 83.56 321 MET A N 1
ATOM 2611 C CA . MET A 1 321 ? -19.371 -26.158 33.711 1.00 83.56 321 MET A CA 1
ATOM 2612 C C . MET A 1 321 ? -20.737 -26.364 34.379 1.00 83.56 321 MET A C 1
ATOM 2614 O O . MET A 1 321 ? -20.903 -27.336 35.101 1.00 83.56 321 MET A O 1
ATOM 2618 N N . GLN A 1 322 ? -21.714 -25.478 34.153 1.00 76.75 322 GLN A N 1
ATOM 2619 C CA . GLN A 1 322 ? -23.076 -25.625 34.689 1.00 76.75 322 GLN A CA 1
ATOM 2620 C C . GLN A 1 322 ? -23.868 -26.752 34.001 1.00 76.75 322 GLN A C 1
ATOM 2622 O O . GLN A 1 322 ? -24.661 -27.435 34.657 1.00 76.75 322 GLN A O 1
ATOM 2627 N N . GLU A 1 323 ? -23.646 -26.971 32.703 1.00 64.31 323 GLU A N 1
ATOM 2628 C CA . GLU A 1 323 ? -24.214 -28.099 31.949 1.00 64.31 323 GLU A CA 1
ATOM 2629 C C . GLU A 1 323 ? -23.643 -29.452 32.412 1.00 64.31 323 GLU A C 1
ATOM 2631 O O . GLU A 1 323 ? -24.370 -30.442 32.481 1.00 64.31 323 GLU A O 1
ATOM 2636 N N . GLU A 1 324 ? -22.367 -29.512 32.805 1.00 59.38 324 GLU A N 1
ATOM 2637 C CA . GLU A 1 324 ? -21.778 -30.724 33.392 1.00 59.38 324 GLU A CA 1
ATOM 2638 C C . GLU A 1 324 ? -22.371 -31.051 34.770 1.00 59.38 324 GLU A C 1
ATOM 2640 O O . GLU A 1 324 ? -22.723 -32.205 35.023 1.00 59.38 324 GLU A O 1
ATOM 2645 N N . THR A 1 325 ? -22.555 -30.067 35.657 1.00 57.62 325 THR A N 1
ATOM 2646 C CA . THR A 1 325 ? -23.146 -30.325 36.984 1.00 57.62 325 THR A CA 1
ATOM 2647 C C . THR A 1 325 ? -24.600 -30.777 36.894 1.00 57.62 325 THR A C 1
ATOM 2649 O O . THR A 1 325 ? -25.009 -31.644 37.658 1.00 57.62 325 THR A O 1
ATOM 2652 N N . SER A 1 326 ? -25.370 -30.236 35.948 1.00 55.34 326 SER A N 1
ATOM 2653 C CA . SER A 1 326 ? -26.778 -30.612 35.755 1.00 55.34 326 SER A CA 1
ATOM 2654 C C . SER A 1 326 ? -26.952 -31.992 35.109 1.00 55.34 326 SER A C 1
ATOM 2656 O O . SER A 1 326 ? -27.866 -32.714 35.489 1.00 55.34 326 SER A O 1
ATOM 2658 N N . ASN A 1 327 ? -26.039 -32.419 34.228 1.00 52.38 327 ASN A N 1
ATOM 2659 C CA . ASN A 1 327 ? -26.044 -33.771 33.646 1.00 52.38 327 ASN A CA 1
ATOM 2660 C C . ASN A 1 327 ? -25.463 -34.866 34.563 1.00 52.38 327 ASN A C 1
ATOM 2662 O O . ASN A 1 327 ? -25.533 -36.043 34.218 1.00 52.38 327 ASN A O 1
ATOM 2666 N N . THR A 1 328 ? -24.860 -34.511 35.703 1.00 51.50 328 THR A N 1
ATOM 2667 C CA . THR A 1 328 ? -24.350 -35.489 36.689 1.00 51.50 328 THR A CA 1
ATOM 2668 C C . THR A 1 328 ? -25.359 -35.755 37.822 1.00 51.50 328 THR A C 1
ATOM 2670 O O . THR A 1 328 ? -25.143 -36.645 38.644 1.00 51.50 328 THR A O 1
ATOM 2673 N N . GLU A 1 329 ? -26.449 -34.982 37.882 1.00 49.41 329 GLU A N 1
ATOM 2674 C CA . GLU A 1 329 ? -27.521 -35.101 38.884 1.00 49.41 329 GLU A CA 1
ATOM 2675 C C . GLU A 1 329 ? -28.787 -35.832 38.369 1.00 49.41 329 GLU A C 1
ATOM 2677 O O . GLU A 1 329 ? -29.725 -36.024 39.147 1.00 49.41 329 GLU A O 1
ATOM 2682 N N . GLU A 1 330 ? -28.799 -36.295 37.110 1.00 42.38 330 GLU A N 1
ATOM 2683 C CA . GLU A 1 330 ? -29.744 -37.300 36.569 1.00 42.38 330 GLU A CA 1
ATOM 2684 C C . GLU A 1 330 ? -29.128 -38.707 36.573 1.00 42.38 330 GLU A C 1
ATOM 2686 O O . GLU A 1 330 ? -29.875 -39.673 36.874 1.00 42.38 330 GLU A O 1
#

Radius of gyration: 23.84 Å; chains: 1; bounding box: 53×59×70 Å

Foldseek 3Di:
DWKKKWFWFQDPVRFIKIKIKIFAWDDDPDTDQQHFFKDDALAFFKIKGKAWDPVQPVVLVVVLSVVCNPDPLSSDPVNFVVNSVVVSFVSSLVVLVPDDDPPPDDSDVVNGDMKMKMKGAGPVVRGIWIWIWGQDPVVSTIDTHTQDDPFGTMAMDYPPRVVLVVQLVVLCVVVPPVPVRYDDCSSLVSLLVLQPDVVNVRYHAAMWMWMAGPPGGIATEWEAPPFPVHATGHSRDGDDPVRDDPHWYAGSVVRDTPLLDDDQFDDDQDCVQQPPCRVLQCVQFDDPRRGGDPDDDPVSSVVRSVSVVVSVVVVVVVVVVVVVVVVVVD

Sequence (330 aa):
MTLCTAWIRKNNYGLDELVFATDSCLSGGERWHSGVKLFELPRRDCLICFAGETTRTYPLILNLISSIKFDEDLANPHTDITDVLDYITRLFTTLCNSIKGYEPQSFEDALGDFEFMFGGWSWKKNGFKVWKIKYSHETEAFLPFQINEENMFFGFIGDEIEKAEEFLTDEVSTGKKVLAKSFDMEPFQVLLRMIRDTTYNSIDGAIQLAKIHPPGISEFYGVYWPSIQGKKTFLGKDVNFENNPAVKFLDPDTCEVIGEELPAFIDEPTEALYGINYDFIRDCYSGEKFTLKEVLSKHEKYTLVRIFKDVAYKIFIQQQMQEETSNTEE